Protein AF-A0A7K0YHI0-F1 (afdb_monomer_lite)

Foldseek 3Di:
DLPQAAEEEEEEDDDQLLLLVLLQVLLCVQVVDHEQEDPPQQADPVSVVVSCVVCVPDRHYRYYHYLVCCLVCCVVNVHQEYEYQYFDDADCPPQNASLSSLVVLLVRQQDANHAYEYALLHLSVLSSCVNHNHYAYEYEQHDDHLRPQAHSPPRHGWDCPPRGTDDPVCRPVDDHPHYDPDRAASLLSSLVSSVVVSVSVPGDQDPVNSVVSSVPRDAQWDWFQALNDTATEHEDQAQVSVQRLLVVDPWLAEEEEDEDDPSSHVDPCRLLSHDNVSNANGAYEAEYPCSVVNCVSCVVVVHDYHYDDAPNRSVNVDPDDDYYYYYHDVSVVVRVCVRVVNDPDCPDDD

pLDDT: mean 90.2, std 10.66, range [29.95, 98.69]

Structure (mmCIF, N/CA/C/O backbone):
data_AF-A0A7K0YHI0-F1
#
_entry.id   AF-A0A7K0YHI0-F1
#
loop_
_atom_site.group_PDB
_atom_site.id
_atom_site.type_symbol
_atom_site.label_atom_id
_atom_site.label_alt_id
_atom_site.label_comp_id
_atom_site.label_asym_id
_atom_site.label_entity_id
_atom_site.label_seq_id
_atom_site.pdbx_PDB_ins_code
_atom_site.Cartn_x
_atom_site.Cartn_y
_atom_site.Cartn_z
_atom_site.occupancy
_atom_site.B_iso_or_equiv
_atom_site.auth_seq_id
_atom_site.auth_comp_id
_atom_site.auth_asym_id
_atom_site.auth_atom_id
_atom_site.pdbx_PDB_model_num
ATOM 1 N N . MET A 1 1 ? 18.284 19.271 -12.541 1.00 61.22 1 MET A N 1
ATOM 2 C CA . MET A 1 1 ? 18.283 18.644 -11.197 1.00 61.22 1 MET A CA 1
ATOM 3 C C . MET A 1 1 ? 18.153 17.124 -11.263 1.00 61.22 1 MET A C 1
ATOM 5 O O . MET A 1 1 ? 18.643 16.477 -10.350 1.00 61.22 1 MET A O 1
ATOM 9 N N . SER A 1 2 ? 17.536 16.559 -12.312 1.00 70.75 2 SER A N 1
ATOM 10 C CA . SER A 1 2 ? 17.486 15.110 -12.586 1.00 70.75 2 SER A CA 1
ATOM 11 C C . SER A 1 2 ? 18.631 14.592 -13.469 1.00 70.75 2 SER A C 1
ATOM 13 O O . SER A 1 2 ? 19.065 13.463 -13.298 1.00 70.75 2 SER A O 1
ATOM 15 N N . SER A 1 3 ? 19.143 15.416 -14.391 1.00 76.31 3 SER A N 1
ATOM 16 C CA . SER A 1 3 ? 20.217 15.031 -15.322 1.00 76.31 3 SER A CA 1
ATOM 17 C C . SER A 1 3 ? 21.449 14.460 -14.610 1.00 76.31 3 SER A C 1
ATOM 19 O O . SER A 1 3 ? 21.984 15.101 -13.706 1.00 76.31 3 SER A O 1
ATOM 21 N N . GLY A 1 4 ? 21.920 13.296 -15.070 1.00 79.44 4 GLY A N 1
ATOM 22 C CA . GLY A 1 4 ? 23.104 12.608 -14.537 1.00 79.44 4 GLY A CA 1
ATOM 23 C C . GLY A 1 4 ? 22.874 11.861 -13.221 1.00 79.44 4 GLY A C 1
ATOM 24 O O . GLY A 1 4 ? 23.847 11.477 -12.577 1.00 79.44 4 GLY A O 1
ATOM 25 N N . ARG A 1 5 ? 21.613 11.685 -12.806 1.00 89.69 5 ARG A N 1
ATOM 26 C CA . ARG A 1 5 ? 21.240 10.984 -11.576 1.00 89.69 5 ARG A CA 1
ATOM 27 C C . ARG A 1 5 ? 20.518 9.682 -11.870 1.00 89.69 5 ARG A C 1
ATOM 29 O O . ARG A 1 5 ? 19.794 9.545 -12.852 1.00 89.69 5 ARG A O 1
ATOM 36 N N . ASP A 1 6 ? 20.660 8.777 -10.924 1.00 94.75 6 ASP A N 1
ATOM 37 C CA . ASP A 1 6 ? 20.094 7.445 -10.931 1.00 94.75 6 ASP A CA 1
ATOM 38 C C . ASP A 1 6 ? 18.787 7.480 -10.134 1.00 94.75 6 ASP A C 1
ATOM 40 O O . ASP A 1 6 ? 18.767 7.330 -8.910 1.00 94.75 6 ASP A O 1
ATOM 44 N N . ILE A 1 7 ? 17.696 7.793 -10.841 1.00 96.38 7 ILE A N 1
ATOM 45 C CA . ILE A 1 7 ? 16.383 8.055 -10.242 1.00 96.38 7 ILE A CA 1
ATOM 46 C C . ILE A 1 7 ? 15.508 6.802 -10.289 1.00 96.38 7 ILE A C 1
ATOM 48 O O . ILE A 1 7 ? 15.315 6.218 -11.358 1.00 96.38 7 ILE A O 1
ATOM 52 N N . VAL A 1 8 ? 14.920 6.461 -9.141 1.00 97.94 8 VAL A N 1
ATOM 53 C CA . VAL A 1 8 ? 13.840 5.479 -9.011 1.00 97.94 8 VAL A CA 1
ATOM 54 C C . VAL A 1 8 ? 12.558 6.180 -8.575 1.00 97.94 8 VAL A C 1
ATOM 56 O O . VAL A 1 8 ? 12.561 6.902 -7.574 1.00 97.94 8 VAL A O 1
ATOM 59 N N . LEU A 1 9 ? 11.459 5.960 -9.300 1.00 97.69 9 LEU A N 1
ATOM 60 C CA . LEU A 1 9 ? 10.124 6.384 -8.860 1.00 97.69 9 LEU A CA 1
ATOM 61 C C . LEU A 1 9 ? 9.391 5.212 -8.211 1.00 97.69 9 LEU A C 1
ATOM 63 O O . LEU A 1 9 ? 9.409 4.103 -8.736 1.00 97.69 9 LEU A O 1
ATOM 67 N N . VAL A 1 10 ? 8.709 5.467 -7.099 1.00 98.06 10 VAL A N 1
ATOM 68 C CA . VAL A 1 10 ? 7.874 4.480 -6.405 1.00 98.06 10 VAL A CA 1
ATOM 69 C C . VAL A 1 10 ? 6.441 4.996 -6.357 1.00 98.06 10 VAL A C 1
ATOM 71 O O . VAL A 1 10 ? 6.188 6.090 -5.841 1.00 98.06 10 VAL A O 1
ATOM 74 N N . SER A 1 11 ? 5.498 4.217 -6.882 1.00 96.88 11 SER A N 1
ATOM 75 C CA . SER A 1 11 ? 4.080 4.581 -6.918 1.00 96.88 11 SER A CA 1
ATOM 76 C C . SER A 1 11 ? 3.159 3.381 -6.691 1.00 96.88 11 SER A C 1
ATOM 78 O O . SER A 1 11 ? 3.585 2.229 -6.707 1.00 96.88 11 SER A O 1
ATOM 80 N N . GLY A 1 12 ? 1.883 3.659 -6.448 1.00 93.50 12 GLY A N 1
ATOM 81 C CA . GLY A 1 12 ? 0.859 2.673 -6.105 1.00 93.50 12 GLY A CA 1
ATOM 82 C C . GLY A 1 12 ? 0.027 3.119 -4.911 1.00 93.50 12 GLY A C 1
ATOM 83 O O . GLY A 1 12 ? 0.481 3.916 -4.093 1.00 93.50 12 GLY A O 1
ATOM 84 N N . THR A 1 13 ? -1.183 2.593 -4.777 1.00 89.25 13 THR A N 1
ATOM 85 C CA . THR A 1 13 ? -2.167 3.085 -3.804 1.00 89.25 13 THR A CA 1
ATOM 86 C C . THR A 1 13 ? -1.657 3.010 -2.366 1.00 89.25 13 THR A C 1
ATOM 88 O O . THR A 1 13 ? -1.714 3.987 -1.613 1.00 89.25 13 THR A O 1
ATOM 91 N N . ASN A 1 14 ? -1.074 1.873 -1.986 1.00 87.44 14 ASN A N 1
ATOM 92 C CA . ASN A 1 14 ? -0.582 1.611 -0.638 1.00 87.44 14 ASN A CA 1
ATOM 93 C C . ASN A 1 14 ? 0.914 1.277 -0.641 1.00 87.44 14 ASN A C 1
ATOM 95 O O . ASN A 1 14 ? 1.454 0.756 -1.610 1.00 87.44 14 ASN A O 1
ATOM 99 N N . GLY A 1 15 ? 1.586 1.552 0.479 1.00 89.12 15 GLY A N 1
ATOM 100 C CA . GLY A 1 15 ? 2.986 1.161 0.688 1.00 89.12 15 GLY A CA 1
ATOM 101 C C . GLY A 1 15 ? 4.048 2.147 0.196 1.00 89.12 15 GLY A C 1
ATOM 102 O O . GLY A 1 15 ? 5.185 2.019 0.621 1.00 89.12 15 GLY A O 1
ATOM 103 N N . LYS A 1 16 ? 3.700 3.184 -0.583 1.00 91.69 16 LYS A N 1
ATOM 104 C CA . LYS A 1 16 ? 4.675 4.126 -1.172 1.00 91.69 16 LYS A CA 1
ATOM 105 C C . LYS A 1 16 ? 5.753 4.619 -0.203 1.00 91.69 16 LYS A C 1
ATOM 107 O O . LYS A 1 16 ? 6.926 4.351 -0.413 1.00 91.69 16 LYS A O 1
ATOM 112 N N . THR A 1 17 ? 5.364 5.281 0.885 1.00 89.50 17 THR A N 1
ATOM 113 C CA . THR A 1 17 ? 6.321 5.886 1.826 1.00 89.50 17 THR A CA 1
ATOM 114 C C . THR A 1 17 ? 7.245 4.863 2.486 1.00 89.50 17 THR A C 1
ATOM 116 O O . THR A 1 17 ? 8.437 5.117 2.640 1.00 89.50 17 THR A O 1
ATOM 119 N N . THR A 1 18 ? 6.719 3.691 2.858 1.00 90.31 18 THR A N 1
ATOM 120 C CA . THR A 1 18 ? 7.514 2.619 3.473 1.00 90.31 18 THR A CA 1
ATOM 121 C C . THR A 1 18 ? 8.452 1.978 2.451 1.00 90.31 18 THR A C 1
ATOM 123 O O . THR A 1 18 ? 9.631 1.813 2.749 1.00 90.31 18 THR A O 1
ATOM 126 N N . SER A 1 19 ? 7.987 1.722 1.225 1.00 95.06 19 SER A N 1
ATOM 127 C CA . SER A 1 19 ? 8.804 1.200 0.120 1.00 95.06 19 SER A CA 1
ATOM 128 C C . SER A 1 19 ? 9.908 2.162 -0.316 1.00 95.06 19 SER A C 1
ATOM 130 O O . SER A 1 19 ? 11.052 1.748 -0.467 1.00 95.06 19 SER A O 1
ATOM 132 N N . THR A 1 20 ? 9.597 3.451 -0.465 1.00 95.94 20 THR A N 1
ATOM 133 C CA . THR A 1 20 ? 10.560 4.509 -0.810 1.00 95.94 20 THR A CA 1
ATOM 134 C C . THR A 1 20 ? 11.663 4.605 0.239 1.00 95.94 20 THR A C 1
ATOM 136 O O . THR A 1 20 ? 12.839 4.696 -0.111 1.00 95.94 20 THR A O 1
ATOM 139 N N . ARG A 1 21 ? 11.304 4.556 1.530 1.00 93.94 21 ARG A N 1
ATOM 140 C CA . ARG A 1 21 ? 12.284 4.563 2.623 1.00 93.94 21 ARG A CA 1
ATOM 141 C C . ARG A 1 21 ? 13.132 3.293 2.624 1.00 93.94 21 ARG A C 1
ATOM 143 O O . ARG A 1 21 ? 14.346 3.399 2.754 1.00 93.94 21 ARG A O 1
ATOM 150 N N . ASN A 1 22 ? 12.506 2.128 2.447 1.00 95.19 22 ASN A N 1
ATOM 151 C CA . ASN A 1 22 ? 13.208 0.846 2.405 1.00 95.19 22 ASN A CA 1
ATOM 152 C C . ASN A 1 22 ? 14.248 0.824 1.272 1.00 95.19 22 ASN A C 1
ATOM 154 O O . ASN A 1 22 ? 15.431 0.607 1.515 1.00 95.19 22 ASN A O 1
ATOM 158 N N . LEU A 1 23 ? 13.835 1.186 0.053 1.00 97.25 23 LEU A N 1
ATOM 159 C CA . LEU A 1 23 ? 14.729 1.258 -1.103 1.00 97.25 23 LEU A CA 1
ATOM 160 C C . LEU A 1 23 ? 15.866 2.265 -0.895 1.00 97.25 23 LEU A C 1
ATOM 162 O O . LEU A 1 23 ? 17.014 1.983 -1.226 1.00 97.25 23 LEU A O 1
ATOM 166 N N . ALA A 1 24 ? 15.571 3.437 -0.327 1.00 95.88 24 ALA A N 1
ATOM 167 C CA . ALA A 1 24 ? 16.600 4.432 -0.047 1.00 95.88 24 ALA A CA 1
ATOM 168 C C . ALA A 1 24 ? 17.631 3.946 0.984 1.00 95.88 24 ALA A C 1
ATOM 170 O O . ALA A 1 24 ? 18.798 4.309 0.866 1.00 95.88 24 ALA A O 1
ATOM 171 N N . ASN A 1 25 ? 17.220 3.148 1.973 1.00 95.44 25 ASN A N 1
ATOM 172 C CA . ASN A 1 25 ? 18.134 2.554 2.948 1.0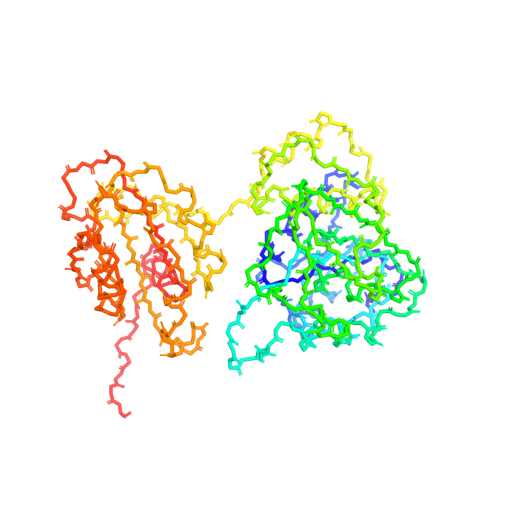0 95.44 25 ASN A CA 1
ATOM 173 C C . ASN A 1 25 ? 19.023 1.494 2.295 1.00 95.44 25 ASN A C 1
ATOM 175 O O . ASN A 1 25 ? 20.238 1.626 2.371 1.00 95.44 25 ASN A O 1
ATOM 179 N N . ILE A 1 26 ? 18.434 0.555 1.548 1.00 96.31 26 ILE A N 1
ATOM 180 C CA . ILE A 1 26 ? 19.180 -0.472 0.804 1.00 96.31 26 ILE A CA 1
ATOM 181 C C . ILE A 1 26 ? 20.238 0.170 -0.107 1.00 96.31 26 ILE A C 1
ATOM 183 O O . ILE A 1 26 ? 21.398 -0.229 -0.094 1.00 96.31 26 ILE A O 1
ATOM 187 N N . LEU A 1 27 ? 19.870 1.207 -0.870 1.00 96.81 27 LEU A N 1
ATOM 188 C CA . LEU A 1 27 ? 20.817 1.893 -1.756 1.00 96.81 27 LEU A CA 1
ATOM 189 C C . LEU A 1 27 ? 21.881 2.696 -1.000 1.00 96.81 27 LEU A C 1
ATOM 191 O O . LEU A 1 27 ? 23.003 2.808 -1.488 1.00 96.81 27 LEU A O 1
ATOM 195 N N . ARG A 1 28 ? 21.550 3.261 0.167 1.00 95.62 28 ARG A N 1
ATOM 196 C CA . ARG A 1 28 ? 22.515 3.976 1.015 1.00 95.62 28 ARG A CA 1
ATOM 197 C C . ARG A 1 28 ? 23.569 3.014 1.557 1.00 95.62 28 ARG A C 1
ATOM 199 O O . ARG A 1 28 ? 24.754 3.332 1.485 1.00 95.62 28 ARG A O 1
ATOM 206 N N . ASP A 1 29 ? 23.136 1.852 2.036 1.00 94.31 29 ASP A N 1
ATOM 207 C CA . ASP A 1 29 ? 24.016 0.820 2.585 1.00 94.31 29 ASP A CA 1
ATOM 208 C C . ASP A 1 29 ? 24.894 0.211 1.486 1.00 94.31 29 ASP A C 1
ATOM 210 O O . ASP A 1 29 ? 26.110 0.126 1.644 1.00 94.31 29 ASP A O 1
ATOM 214 N N . PHE A 1 30 ? 24.303 -0.102 0.328 1.00 93.94 30 PHE A N 1
ATOM 215 C CA . PHE A 1 30 ? 25.028 -0.608 -0.839 1.00 93.94 30 PHE A CA 1
ATOM 216 C C . PHE A 1 30 ? 26.092 0.373 -1.350 1.00 93.94 30 PHE A C 1
ATOM 218 O O . PHE A 1 30 ? 27.231 -0.007 -1.615 1.00 93.94 30 PHE A O 1
ATOM 225 N N . ALA A 1 31 ? 25.722 1.640 -1.531 1.00 91.69 31 ALA A N 1
ATOM 226 C CA . ALA A 1 31 ? 26.584 2.605 -2.200 1.00 91.69 31 ALA A CA 1
ATOM 227 C C . ALA A 1 31 ? 27.583 3.294 -1.260 1.00 91.69 31 ALA A C 1
ATOM 229 O O . ALA A 1 31 ? 28.519 3.936 -1.739 1.00 91.69 31 ALA A O 1
ATOM 230 N N . GLY A 1 32 ? 27.367 3.214 0.058 1.00 90.44 32 GLY A N 1
ATOM 231 C CA . GLY A 1 32 ? 28.156 3.939 1.056 1.00 90.44 32 GLY A CA 1
ATOM 232 C C . GLY A 1 32 ? 28.060 5.466 0.925 1.00 90.44 32 GLY A C 1
ATOM 233 O O . GLY A 1 32 ? 28.941 6.184 1.396 1.00 90.44 32 GLY A O 1
ATOM 234 N N . GLU A 1 33 ? 27.017 5.979 0.264 1.00 90.94 33 GLU A N 1
ATOM 235 C CA . GLU A 1 33 ? 26.830 7.402 -0.035 1.00 90.94 33 GLU A CA 1
ATOM 236 C C . GLU A 1 33 ? 25.392 7.870 0.233 1.00 90.94 33 GLU A C 1
ATOM 238 O O . GLU A 1 33 ? 24.476 7.084 0.468 1.00 90.94 33 GLU A O 1
ATOM 243 N N . GLY A 1 34 ? 25.172 9.185 0.190 1.00 91.38 34 GLY A N 1
ATOM 244 C CA . GLY A 1 34 ? 23.845 9.762 0.384 1.00 91.38 34 GLY A CA 1
ATOM 245 C C . GLY A 1 34 ? 22.868 9.427 -0.751 1.00 91.38 34 GLY A C 1
ATOM 246 O O . GLY A 1 34 ? 23.200 9.529 -1.929 1.00 91.38 34 GLY A O 1
ATOM 247 N N . VAL A 1 35 ? 21.614 9.143 -0.391 1.00 94.44 35 VAL A N 1
ATOM 248 C CA . VAL A 1 35 ? 20.481 8.992 -1.321 1.00 94.44 35 VAL A CA 1
ATOM 249 C C . VAL A 1 35 ? 19.513 10.153 -1.124 1.00 94.44 35 VAL A C 1
ATOM 251 O O . VAL A 1 35 ? 19.152 10.475 0.010 1.00 94.44 35 VAL A O 1
ATOM 254 N N . SER A 1 36 ? 19.083 10.808 -2.206 1.00 94.12 36 SER A N 1
ATOM 255 C CA . SER A 1 36 ? 18.001 11.798 -2.110 1.00 94.12 36 SER A CA 1
ATOM 256 C C . SER A 1 36 ? 16.653 11.105 -1.984 1.00 94.12 36 SER A C 1
ATOM 258 O O . SER A 1 36 ? 16.207 10.453 -2.920 1.00 94.12 36 SER A O 1
ATOM 260 N N . THR A 1 37 ? 15.994 11.279 -0.844 1.00 92.94 37 THR A N 1
ATOM 261 C CA . THR A 1 37 ? 14.635 10.791 -0.595 1.00 92.94 37 THR A CA 1
ATOM 262 C C . THR A 1 37 ? 13.886 11.748 0.336 1.00 92.94 37 THR A C 1
ATOM 264 O O . THR A 1 37 ? 14.515 12.493 1.089 1.00 92.94 37 THR A O 1
ATOM 267 N N . SER A 1 38 ? 12.554 11.784 0.261 1.00 83.38 38 SER A N 1
ATOM 268 C CA . SER A 1 38 ? 11.738 12.633 1.138 1.00 83.38 38 SER A CA 1
ATOM 269 C C . SER A 1 38 ? 11.446 11.913 2.452 1.00 83.38 38 SER A C 1
ATOM 271 O O . SER A 1 38 ? 10.828 10.851 2.457 1.00 83.38 38 SER A O 1
ATOM 273 N N . GLU A 1 39 ? 11.818 12.522 3.577 1.00 70.50 39 GLU A N 1
ATOM 274 C CA . GLU A 1 39 ? 11.478 11.999 4.908 1.00 70.50 39 GLU A CA 1
ATOM 275 C C . GLU A 1 39 ? 10.004 12.239 5.284 1.00 70.50 39 GLU A C 1
ATOM 277 O O . GLU A 1 39 ? 9.444 11.501 6.095 1.00 70.50 39 GLU A O 1
ATOM 282 N N . SER A 1 40 ? 9.360 13.232 4.657 1.00 65.00 40 SER A N 1
ATOM 283 C CA . SER A 1 40 ? 8.001 13.702 4.958 1.00 65.00 40 SER A CA 1
ATOM 284 C C . SER A 1 40 ? 6.912 13.209 3.991 1.00 65.00 40 SER A C 1
ATOM 286 O O . SER A 1 40 ? 5.757 13.610 4.131 1.00 65.00 40 SER A O 1
ATOM 288 N N . GLY A 1 41 ? 7.242 12.342 3.023 1.00 66.25 41 GLY A N 1
ATOM 289 C CA . GLY A 1 41 ? 6.267 11.781 2.072 1.00 66.25 41 GLY A CA 1
ATOM 290 C C . GLY A 1 41 ? 5.823 12.762 0.980 1.00 66.25 41 GLY A C 1
ATOM 291 O O . GLY A 1 41 ? 4.662 12.772 0.572 1.00 66.25 41 GLY A O 1
ATOM 292 N N . ALA A 1 42 ? 6.729 13.626 0.519 1.00 78.31 42 ALA A N 1
ATOM 293 C CA . ALA A 1 42 ? 6.443 14.645 -0.486 1.00 78.31 42 ALA A CA 1
ATOM 294 C C . ALA A 1 42 ? 6.235 14.027 -1.887 1.00 78.31 42 ALA A C 1
ATOM 296 O O . ALA A 1 42 ? 7.169 13.922 -2.676 1.00 78.31 42 ALA A O 1
ATOM 297 N N . ASN A 1 43 ? 4.995 13.635 -2.189 1.00 84.00 43 ASN A N 1
ATOM 298 C CA . ASN A 1 43 ? 4.636 12.825 -3.361 1.00 84.00 43 ASN A CA 1
ATOM 299 C C . ASN A 1 43 ? 4.037 13.606 -4.550 1.00 84.00 43 ASN A C 1
ATOM 301 O O . ASN A 1 43 ? 3.706 13.019 -5.581 1.00 84.00 43 ASN A O 1
ATOM 305 N N . MET A 1 44 ? 3.913 14.930 -4.419 1.00 88.88 44 MET A N 1
ATOM 306 C CA . MET A 1 44 ? 3.436 15.846 -5.463 1.00 88.88 44 MET A CA 1
ATOM 307 C C . MET A 1 44 ? 4.605 16.563 -6.167 1.00 88.88 44 MET A C 1
ATOM 309 O O . MET A 1 44 ? 5.659 16.740 -5.550 1.00 88.88 44 MET A O 1
ATOM 313 N N . PRO A 1 45 ? 4.425 17.084 -7.401 1.00 91.06 45 PRO A N 1
ATOM 314 C CA . PRO A 1 45 ? 5.514 17.658 -8.204 1.00 91.06 45 PRO A CA 1
ATOM 315 C C . PRO A 1 45 ? 6.371 18.719 -7.496 1.00 91.06 45 PRO A C 1
ATOM 317 O O . PRO A 1 45 ? 7.594 18.694 -7.601 1.00 91.06 45 PRO A O 1
ATOM 320 N N . ALA A 1 46 ? 5.755 19.626 -6.730 1.00 89.50 46 ALA A N 1
ATOM 321 C CA . ALA A 1 46 ? 6.488 20.650 -5.978 1.00 89.50 46 ALA A CA 1
ATOM 322 C C . ALA A 1 46 ? 7.387 20.046 -4.882 1.00 89.50 46 ALA A C 1
ATOM 324 O O . ALA A 1 46 ? 8.517 20.491 -4.683 1.00 89.50 46 ALA A O 1
ATOM 325 N N . GLY A 1 47 ? 6.901 19.004 -4.205 1.00 89.12 47 GLY A N 1
ATOM 326 C CA . GLY A 1 47 ? 7.653 18.265 -3.195 1.00 89.12 47 GLY A CA 1
ATOM 327 C C . GLY A 1 47 ? 8.836 17.506 -3.790 1.00 89.12 47 GLY A C 1
ATOM 328 O O . GLY A 1 47 ? 9.945 17.573 -3.263 1.00 89.12 47 GLY A O 1
ATOM 329 N N . ILE A 1 48 ? 8.619 16.870 -4.942 1.00 91.44 48 ILE A N 1
ATOM 330 C CA . ILE A 1 48 ? 9.663 16.179 -5.706 1.00 91.44 48 ILE A CA 1
ATOM 331 C C . ILE A 1 48 ? 10.738 17.170 -6.173 1.00 91.44 48 ILE A C 1
ATOM 333 O O . ILE A 1 48 ? 11.934 16.913 -6.025 1.00 91.44 48 ILE A O 1
ATOM 337 N N . ALA A 1 49 ? 10.336 18.335 -6.686 1.00 90.25 49 ALA A N 1
ATOM 338 C CA . ALA A 1 49 ? 11.272 19.378 -7.092 1.00 90.25 49 ALA A CA 1
ATOM 339 C C . ALA A 1 49 ? 12.117 19.882 -5.909 1.00 90.25 49 ALA A C 1
ATOM 341 O O . ALA A 1 49 ? 13.338 19.994 -6.037 1.00 90.25 49 ALA A O 1
ATOM 342 N N . ALA A 1 50 ? 11.491 20.131 -4.753 1.00 89.50 50 ALA A N 1
ATOM 343 C CA . ALA A 1 50 ? 12.187 20.547 -3.536 1.00 89.50 50 ALA A CA 1
ATOM 344 C C . ALA A 1 50 ? 13.184 19.482 -3.052 1.00 89.50 50 ALA A C 1
ATOM 346 O O . ALA A 1 50 ? 14.329 19.810 -2.742 1.00 89.50 50 ALA A O 1
ATOM 347 N N . LEU A 1 51 ? 12.785 18.207 -3.060 1.00 89.75 51 LEU A N 1
ATOM 348 C CA . LEU A 1 51 ? 13.652 17.080 -2.717 1.00 89.75 51 LEU A CA 1
ATOM 349 C C . LEU A 1 51 ? 14.914 17.042 -3.592 1.00 89.75 51 LEU A C 1
ATOM 351 O O . LEU A 1 51 ? 16.036 16.964 -3.086 1.00 89.75 51 LEU A O 1
ATOM 355 N N . LEU A 1 52 ? 14.740 17.110 -4.913 1.00 88.56 52 LEU A N 1
ATOM 356 C CA . LEU A 1 52 ? 15.862 17.039 -5.851 1.00 88.56 52 LEU A CA 1
ATOM 357 C C . LEU A 1 52 ? 16.790 18.257 -5.745 1.00 88.56 52 LEU A C 1
ATOM 359 O O . LEU A 1 52 ? 17.977 18.137 -6.057 1.00 88.56 52 LEU A O 1
ATOM 363 N N . ALA A 1 53 ? 16.270 19.401 -5.292 1.00 88.44 53 ALA A N 1
ATOM 364 C CA . ALA A 1 53 ? 17.039 20.620 -5.067 1.00 88.44 53 ALA A CA 1
ATOM 365 C C . ALA A 1 53 ? 17.866 20.591 -3.770 1.00 88.44 53 ALA A C 1
ATOM 367 O O . ALA A 1 53 ? 18.953 21.164 -3.746 1.00 88.44 53 ALA A O 1
ATOM 368 N N . GLN A 1 54 ? 17.382 19.938 -2.705 1.00 85.44 54 GLN A N 1
ATOM 369 C CA . GLN A 1 54 ? 18.056 19.915 -1.396 1.00 85.44 54 GLN A CA 1
ATOM 370 C C . GLN A 1 54 ? 19.378 19.143 -1.413 1.00 85.44 54 GLN A C 1
ATOM 372 O O . GLN A 1 54 ? 20.348 19.554 -0.782 1.00 85.44 54 GLN A O 1
ATOM 377 N N . LEU A 1 55 ? 19.424 18.029 -2.143 1.00 82.19 55 LEU A N 1
ATOM 378 C CA . LEU A 1 55 ? 20.580 17.132 -2.190 1.00 82.19 55 LEU A CA 1
ATOM 379 C C . LEU A 1 55 ? 21.006 16.889 -3.650 1.00 82.19 55 LEU A C 1
ATOM 381 O O . LEU A 1 55 ? 20.874 15.778 -4.166 1.00 82.19 55 LEU A O 1
ATOM 385 N N . PRO A 1 56 ? 21.504 17.924 -4.354 1.00 83.06 56 PRO A N 1
ATOM 386 C CA . PRO A 1 56 ? 21.703 17.876 -5.803 1.00 83.06 56 PRO A CA 1
ATOM 387 C C . PRO A 1 56 ? 22.915 17.037 -6.229 1.00 83.06 56 PRO A C 1
ATOM 389 O O . PRO A 1 56 ? 23.056 16.745 -7.412 1.00 83.06 56 PRO A O 1
ATOM 392 N N . ARG A 1 57 ? 23.799 16.675 -5.287 1.00 86.38 57 ARG A N 1
ATOM 393 C CA . ARG A 1 57 ? 25.038 15.922 -5.550 1.00 86.38 57 ARG A CA 1
ATOM 394 C C . ARG A 1 57 ? 24.906 14.410 -5.373 1.00 86.38 57 ARG A C 1
ATOM 396 O O . ARG A 1 57 ? 25.811 13.694 -5.779 1.00 86.38 57 ARG A O 1
ATOM 403 N N . ASN A 1 58 ? 23.819 13.927 -4.773 1.00 92.19 58 ASN A N 1
ATOM 404 C CA . ASN A 1 58 ? 23.634 12.493 -4.571 1.00 92.19 58 ASN A CA 1
ATOM 405 C C . ASN A 1 58 ? 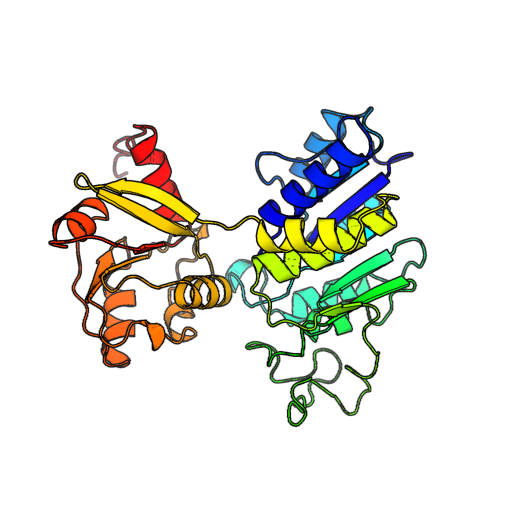23.382 11.818 -5.922 1.00 92.19 58 ASN A C 1
ATOM 407 O O . ASN A 1 58 ? 22.449 12.207 -6.633 1.00 92.19 58 ASN A O 1
ATOM 411 N N . ARG A 1 59 ? 24.167 10.790 -6.259 1.00 93.25 59 ARG A N 1
ATOM 412 C CA . ARG A 1 59 ? 23.963 10.004 -7.484 1.00 93.25 59 ARG A CA 1
ATOM 413 C C . ARG A 1 59 ? 22.556 9.419 -7.519 1.00 93.25 59 ARG A C 1
ATOM 415 O O . ARG A 1 59 ? 21.837 9.636 -8.490 1.00 93.25 59 ARG A O 1
ATOM 422 N N . PHE A 1 60 ? 22.144 8.755 -6.441 1.00 96.00 60 PHE A N 1
ATOM 423 C CA . PHE A 1 60 ? 20.823 8.146 -6.340 1.00 96.00 60 PHE A CA 1
ATOM 424 C C . PHE A 1 60 ? 19.752 9.124 -5.855 1.00 96.00 60 PHE A C 1
ATOM 426 O O . PHE A 1 60 ? 19.975 9.947 -4.955 1.00 96.00 60 PHE A O 1
ATOM 433 N N . ALA A 1 61 ? 18.554 8.981 -6.417 1.00 95.88 61 ALA A N 1
ATOM 434 C CA . ALA A 1 61 ? 17.336 9.569 -5.882 1.00 95.88 61 ALA A CA 1
ATOM 435 C C . ALA A 1 61 ? 16.207 8.536 -5.885 1.00 95.88 61 ALA A C 1
ATOM 437 O O . ALA A 1 61 ? 15.906 7.946 -6.918 1.00 95.88 61 ALA A O 1
ATOM 438 N N . VAL A 1 62 ? 15.560 8.350 -4.739 1.00 96.88 62 VAL A N 1
ATOM 439 C CA . VAL A 1 62 ? 14.386 7.487 -4.598 1.00 96.88 62 VAL A CA 1
ATOM 440 C C . VAL A 1 62 ? 13.206 8.375 -4.255 1.00 96.88 62 VAL A C 1
ATOM 442 O O . VAL A 1 62 ? 13.195 9.045 -3.221 1.00 96.88 62 VAL A O 1
ATOM 445 N N . VAL A 1 63 ? 12.232 8.421 -5.154 1.00 95.69 63 VAL A N 1
ATOM 446 C CA . VAL A 1 63 ? 11.170 9.422 -5.129 1.00 95.69 63 VAL A CA 1
ATOM 447 C C . VAL A 1 63 ? 9.819 8.727 -5.053 1.00 95.69 63 VAL A C 1
ATOM 449 O O . VAL A 1 63 ? 9.406 8.028 -5.975 1.00 95.69 63 VAL A O 1
ATOM 452 N N . GLU A 1 64 ? 9.102 8.963 -3.956 1.00 95.50 64 GLU A N 1
ATOM 453 C CA . GLU A 1 64 ? 7.679 8.645 -3.887 1.00 95.50 64 GLU A CA 1
ATOM 454 C C . GLU A 1 64 ? 6.900 9.561 -4.842 1.00 95.50 64 GLU A C 1
ATOM 456 O O . GLU A 1 64 ? 7.071 10.781 -4.807 1.00 95.50 64 GLU A O 1
ATOM 461 N N . CYS A 1 65 ? 6.010 8.991 -5.653 1.00 95.00 65 CYS A N 1
ATOM 462 C CA . CYS A 1 65 ? 5.165 9.750 -6.568 1.00 95.00 65 CYS A CA 1
ATOM 463 C C . CYS A 1 65 ? 3.698 9.314 -6.475 1.00 95.00 65 CYS A C 1
ATOM 465 O O . CYS A 1 65 ? 3.379 8.123 -6.546 1.00 95.00 65 CYS A O 1
ATOM 467 N N . ASP A 1 66 ? 2.803 10.289 -6.317 1.00 92.62 66 ASP A N 1
ATOM 468 C CA . ASP A 1 66 ? 1.355 10.090 -6.391 1.00 92.62 66 ASP A CA 1
ATOM 469 C C . ASP A 1 66 ? 0.945 9.643 -7.803 1.00 92.62 66 ASP A C 1
ATOM 471 O O . ASP A 1 66 ? 1.509 10.050 -8.823 1.00 92.62 66 ASP A O 1
ATOM 475 N N . GLU A 1 67 ? -0.042 8.762 -7.842 1.00 92.75 67 GLU A N 1
ATOM 476 C CA . GLU A 1 67 ? -0.439 7.980 -9.001 1.00 92.75 67 GLU A CA 1
ATOM 477 C C . GLU A 1 67 ? -0.886 8.858 -10.168 1.00 92.75 67 GLU A C 1
ATOM 479 O O . GLU A 1 67 ? -0.625 8.537 -11.330 1.00 92.75 67 GLU A O 1
ATOM 484 N N . MET A 1 68 ? -1.528 9.989 -9.864 1.00 91.31 68 MET A N 1
ATOM 485 C CA . MET A 1 68 ? -2.038 10.915 -10.874 1.00 91.31 68 MET A CA 1
ATOM 486 C C . MET A 1 68 ? -0.935 11.775 -11.494 1.00 91.31 68 MET A C 1
ATOM 488 O O . MET A 1 68 ? -1.106 12.277 -12.604 1.00 91.31 68 MET A O 1
ATOM 492 N N . TYR A 1 69 ? 0.190 11.944 -10.797 1.00 93.50 69 TYR A N 1
ATOM 493 C CA . TYR A 1 69 ? 1.322 12.751 -11.256 1.00 93.50 69 TYR A CA 1
ATOM 494 C C . TYR A 1 69 ? 2.459 11.912 -11.843 1.00 93.50 69 TYR A C 1
ATOM 496 O O . TYR A 1 69 ? 3.339 12.466 -12.504 1.00 93.50 69 TYR A O 1
ATOM 504 N N . LEU A 1 70 ? 2.431 10.589 -11.657 1.00 95.81 70 LEU A N 1
ATOM 505 C CA . LEU A 1 70 ? 3.449 9.682 -12.176 1.00 95.81 70 LEU A CA 1
ATOM 506 C C . LEU A 1 70 ? 3.700 9.824 -13.690 1.00 95.81 70 LEU A C 1
ATOM 508 O O . LEU A 1 70 ? 4.873 9.874 -14.047 1.00 95.81 70 LEU A O 1
ATOM 512 N N . PRO A 1 71 ? 2.694 9.961 -14.583 1.00 94.62 71 PRO A N 1
ATOM 513 C CA . PRO A 1 71 ? 2.947 10.167 -16.016 1.00 94.62 71 PRO A CA 1
ATOM 514 C C . PRO A 1 71 ? 3.788 11.411 -16.324 1.00 94.62 71 PRO A C 1
ATOM 516 O O . PRO A 1 71 ? 4.713 11.364 -17.131 1.00 94.62 71 PRO A O 1
ATOM 519 N N . ASP A 1 72 ? 3.484 12.523 -15.652 1.00 94.12 72 ASP A N 1
ATOM 520 C CA . ASP A 1 72 ? 4.199 13.788 -15.825 1.00 94.12 72 ASP A CA 1
ATOM 521 C C . ASP A 1 72 ? 5.630 13.689 -15.270 1.00 94.12 72 ASP A C 1
ATOM 523 O O . ASP A 1 72 ? 6.588 14.152 -15.892 1.00 94.12 72 ASP A O 1
ATOM 527 N N . MET A 1 73 ? 5.801 13.030 -14.119 1.00 94.00 73 MET A N 1
ATOM 528 C CA . MET A 1 73 ? 7.119 12.812 -13.511 1.00 94.00 73 MET A CA 1
ATOM 529 C C . MET A 1 73 ? 7.975 11.822 -14.300 1.00 94.00 73 MET A C 1
ATOM 531 O O . MET A 1 73 ? 9.172 12.050 -14.450 1.00 94.00 73 MET A O 1
ATOM 535 N N . TYR A 1 74 ? 7.373 10.771 -14.850 1.00 92.56 74 TYR A N 1
ATOM 536 C CA . TYR A 1 74 ? 8.020 9.816 -15.744 1.00 92.56 74 TYR A CA 1
ATOM 537 C C . TYR A 1 74 ? 8.680 10.523 -16.936 1.00 92.56 74 TYR A C 1
ATOM 539 O O . TYR A 1 74 ? 9.866 10.315 -17.190 1.00 92.56 74 TYR A O 1
ATOM 547 N N . GLN A 1 75 ? 7.957 11.432 -17.597 1.00 90.44 75 GLN A N 1
ATOM 548 C CA . GLN A 1 75 ? 8.488 12.196 -18.731 1.00 90.44 75 GLN A CA 1
ATOM 549 C C . GLN A 1 75 ? 9.565 13.207 -18.314 1.00 90.44 75 GLN A C 1
ATOM 551 O O . GLN A 1 75 ? 10.566 13.368 -19.008 1.00 90.44 75 GLN A O 1
ATOM 556 N N . LYS A 1 76 ? 9.377 13.901 -17.184 1.00 92.31 76 LYS A N 1
ATOM 557 C CA . LYS A 1 76 ? 10.275 14.987 -16.744 1.00 92.31 76 LYS A CA 1
ATOM 558 C C . LYS A 1 76 ? 11.567 14.508 -16.090 1.00 92.31 76 LYS A C 1
ATOM 560 O O . LYS A 1 76 ? 12.568 15.228 -16.120 1.00 92.31 76 LYS A O 1
ATOM 565 N N . LEU A 1 77 ? 11.532 13.360 -15.418 1.00 92.31 77 LEU A N 1
ATOM 566 C CA . LEU A 1 77 ? 12.651 12.878 -14.609 1.00 92.31 77 LEU A CA 1
ATOM 567 C C . LEU A 1 77 ? 13.492 11.820 -15.314 1.00 92.31 77 LEU A C 1
ATOM 569 O O . LEU A 1 77 ? 14.621 11.625 -14.877 1.00 92.31 77 LEU A O 1
ATOM 573 N N . SER A 1 78 ? 12.974 11.183 -16.373 1.00 91.00 78 SER A N 1
ATOM 574 C CA . SER A 1 78 ? 13.648 10.092 -17.094 1.00 91.00 78 SER A CA 1
ATOM 575 C C . SER A 1 78 ? 14.245 9.053 -16.130 1.00 91.00 78 SER A C 1
ATOM 577 O O . SER A 1 78 ? 15.463 8.870 -16.097 1.00 91.00 78 SER A O 1
ATOM 579 N N . PRO A 1 79 ? 13.416 8.436 -15.263 1.00 95.56 79 PRO A N 1
ATOM 580 C CA . PRO A 1 79 ? 13.906 7.506 -14.254 1.00 95.56 79 PRO A CA 1
ATOM 581 C C . PRO A 1 79 ? 14.488 6.246 -14.896 1.00 95.56 79 PRO A C 1
ATOM 583 O O . PRO A 1 79 ? 14.009 5.800 -15.936 1.00 95.56 79 PRO A O 1
ATOM 586 N N . LYS A 1 80 ? 15.472 5.633 -14.231 1.00 96.38 80 LYS A N 1
ATOM 587 C CA . LYS A 1 80 ? 16.016 4.328 -14.639 1.00 96.38 80 LYS A CA 1
ATOM 588 C C . LYS A 1 80 ? 15.046 3.195 -14.313 1.00 96.38 80 LYS A C 1
ATOM 590 O O . LYS A 1 80 ? 14.897 2.254 -15.088 1.00 96.38 80 LYS A O 1
ATOM 595 N N . VAL A 1 81 ? 14.385 3.301 -13.159 1.00 98.19 81 VAL A N 1
ATOM 596 C CA . VAL A 1 81 ? 13.461 2.283 -12.651 1.00 98.19 81 VAL A CA 1
ATOM 597 C C . VAL A 1 81 ? 12.178 2.933 -12.140 1.00 98.19 81 VAL A C 1
ATOM 599 O O . VAL A 1 81 ? 12.212 3.983 -11.491 1.00 98.19 81 VAL A O 1
ATOM 602 N N . ILE A 1 82 ? 11.039 2.295 -12.399 1.00 98.44 82 ILE A N 1
ATOM 603 C CA . ILE A 1 82 ? 9.753 2.631 -11.778 1.00 98.44 82 ILE A CA 1
ATOM 604 C C . ILE A 1 82 ? 9.209 1.396 -11.068 1.00 98.44 82 ILE A C 1
ATOM 606 O O . ILE A 1 82 ? 8.992 0.359 -11.688 1.00 98.44 82 ILE A O 1
ATOM 610 N N . VAL A 1 83 ? 8.946 1.521 -9.771 1.00 98.69 83 VAL A N 1
ATOM 611 C CA . VAL A 1 83 ? 8.334 0.472 -8.952 1.00 98.69 83 VAL A CA 1
ATOM 612 C C . VAL A 1 83 ? 6.848 0.768 -8.795 1.00 98.69 83 VAL A C 1
ATOM 614 O O . VAL A 1 83 ? 6.478 1.795 -8.215 1.00 98.69 83 VAL A O 1
ATOM 617 N N . LEU A 1 84 ? 5.997 -0.127 -9.297 1.00 98.38 84 LEU A N 1
ATOM 618 C CA . LEU A 1 84 ? 4.545 -0.052 -9.138 1.00 98.38 84 LEU A CA 1
ATOM 619 C C . LEU A 1 84 ? 4.098 -1.100 -8.118 1.00 98.38 84 LEU A C 1
ATOM 621 O O . LEU A 1 84 ? 4.198 -2.300 -8.362 1.00 98.38 84 LEU A O 1
ATOM 625 N N . LEU A 1 85 ? 3.626 -0.634 -6.962 1.00 95.88 85 LEU A N 1
ATOM 626 C CA . LEU A 1 85 ? 3.367 -1.487 -5.803 1.00 95.88 85 LEU A CA 1
ATOM 627 C C . LEU A 1 85 ? 2.039 -2.248 -5.903 1.00 95.88 85 LEU A C 1
ATOM 629 O O . LEU A 1 85 ? 2.003 -3.461 -5.752 1.00 95.88 85 LEU A O 1
ATOM 633 N N . ASN A 1 86 ? 0.936 -1.519 -6.068 1.00 93.31 86 ASN A N 1
ATOM 634 C CA . ASN A 1 86 ? -0.435 -2.039 -6.113 1.00 93.31 86 ASN A CA 1
ATOM 635 C C . ASN A 1 86 ? -1.393 -0.933 -6.573 1.00 93.31 86 ASN A C 1
ATOM 637 O O . ASN A 1 86 ? -1.101 0.255 -6.389 1.00 93.31 86 ASN A O 1
ATOM 641 N N . LEU A 1 87 ? -2.548 -1.318 -7.110 1.00 92.75 87 LEU A N 1
ATOM 642 C CA . LEU A 1 87 ? -3.650 -0.422 -7.437 1.00 92.75 87 LEU A CA 1
ATOM 643 C C . LEU A 1 87 ? -4.962 -0.931 -6.836 1.00 92.75 87 LEU A C 1
ATOM 645 O O . LEU A 1 87 ? -5.621 -1.815 -7.368 1.00 92.75 87 LEU A O 1
ATOM 649 N N . SER A 1 88 ? -5.397 -0.301 -5.749 1.00 88.75 88 SER A N 1
ATOM 650 C CA . SER A 1 88 ? -6.682 -0.593 -5.104 1.00 88.75 88 SER A CA 1
ATOM 651 C C . SER A 1 88 ? -7.579 0.638 -5.094 1.00 88.75 88 SER A C 1
ATOM 653 O O . SER A 1 88 ? -7.097 1.767 -5.203 1.00 88.75 88 SER A O 1
ATOM 655 N N . ARG A 1 89 ? -8.886 0.454 -4.889 1.00 82.25 89 ARG A N 1
ATOM 656 C CA . ARG A 1 89 ? -9.788 1.587 -4.648 1.00 82.25 89 ARG A CA 1
ATOM 657 C C . ARG A 1 89 ? -9.317 2.398 -3.439 1.00 82.25 89 ARG A C 1
ATOM 659 O O . ARG A 1 89 ? -9.215 1.886 -2.325 1.00 82.25 89 ARG A O 1
ATOM 666 N N . ASP A 1 90 ? -9.082 3.682 -3.673 1.00 73.25 90 ASP A N 1
ATOM 667 C CA . ASP A 1 90 ? -8.759 4.677 -2.658 1.00 73.25 90 ASP A CA 1
ATOM 668 C C . ASP A 1 90 ? -9.484 5.973 -2.991 1.00 73.25 90 ASP A C 1
ATOM 670 O O . ASP A 1 90 ? -9.610 6.314 -4.163 1.00 73.25 90 ASP A O 1
ATOM 674 N N . GLN A 1 91 ? -10.005 6.638 -1.961 1.00 60.56 91 GLN A N 1
ATOM 675 C CA . GLN A 1 91 ? -10.732 7.911 -2.011 1.00 60.56 91 GLN A CA 1
ATOM 676 C C . GLN A 1 91 ? -11.377 8.241 -3.368 1.00 60.56 91 GLN A C 1
ATOM 678 O O . GLN A 1 91 ? -10.858 9.048 -4.140 1.00 60.56 91 GLN A O 1
ATOM 683 N N . LEU A 1 92 ? -12.564 7.670 -3.617 1.00 57.03 92 LEU A N 1
ATOM 684 C CA . LEU A 1 92 ? -13.324 7.799 -4.874 1.00 57.03 92 LEU A CA 1
ATOM 685 C C . LEU A 1 92 ? -13.475 9.247 -5.375 1.00 57.03 92 LEU A C 1
ATOM 687 O O . LEU A 1 92 ? -13.578 9.485 -6.574 1.00 57.03 92 LEU A O 1
ATOM 691 N N . HIS A 1 93 ? -13.473 10.222 -4.465 1.00 52.56 93 HIS A N 1
ATOM 692 C CA . HIS A 1 93 ? -13.599 11.640 -4.792 1.00 52.56 93 HIS A CA 1
ATOM 693 C C . HIS A 1 93 ? -12.326 12.269 -5.399 1.00 52.56 93 HIS A C 1
ATOM 695 O O . HIS A 1 93 ? -12.430 13.324 -6.022 1.00 52.56 93 HIS A O 1
ATOM 701 N N . ARG A 1 94 ? -11.138 11.665 -5.221 1.00 56.03 94 ARG A N 1
ATOM 702 C CA . ARG A 1 94 ? -9.835 12.231 -5.630 1.00 56.03 94 ARG A CA 1
ATOM 703 C C . ARG A 1 94 ? 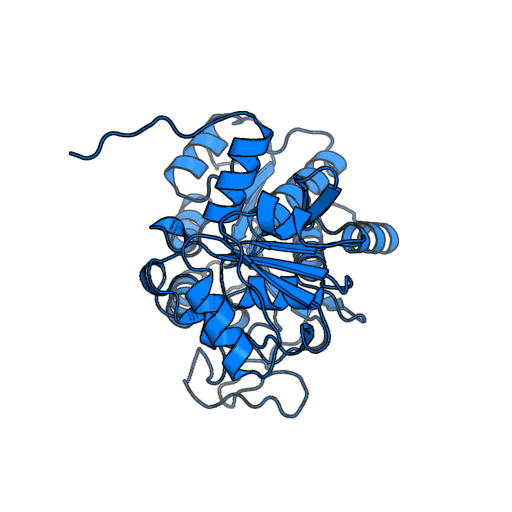-9.276 11.575 -6.893 1.00 56.03 94 ARG A C 1
ATOM 705 O O . ARG A 1 94 ? -8.898 12.272 -7.831 1.00 56.03 94 ARG A O 1
ATOM 712 N N . THR A 1 95 ? -9.227 10.249 -6.931 1.00 55.28 95 THR A N 1
ATOM 713 C CA . THR A 1 95 ? -8.636 9.479 -8.044 1.00 55.28 95 THR A CA 1
ATOM 714 C C . THR A 1 95 ? -9.704 8.925 -8.991 1.00 55.28 95 THR A C 1
ATOM 716 O O . THR A 1 95 ? -9.453 8.797 -10.191 1.00 55.28 95 THR A O 1
ATOM 719 N N . GLY A 1 96 ? -10.926 8.703 -8.496 1.00 66.12 96 GLY A N 1
ATOM 720 C CA . GLY A 1 96 ? -12.017 8.075 -9.236 1.00 66.12 96 GLY A CA 1
ATOM 721 C C . GLY A 1 96 ? -11.965 6.552 -9.119 1.00 66.12 96 GLY A C 1
ATOM 722 O O . GLY A 1 96 ? -11.971 6.012 -8.018 1.00 66.12 96 GLY A O 1
ATOM 723 N N . GLU A 1 97 ? -11.946 5.860 -10.257 1.00 77.19 97 GLU A N 1
ATOM 724 C CA . GLU A 1 97 ? -11.939 4.396 -10.346 1.00 77.19 97 GLU A CA 1
ATOM 725 C C . GLU A 1 97 ? -10.535 3.882 -10.739 1.00 77.19 97 GLU A C 1
ATOM 727 O O . GLU A 1 97 ? -9.775 4.567 -11.426 1.00 77.19 97 GLU A O 1
ATOM 732 N N . VAL A 1 98 ? -10.159 2.694 -10.251 1.00 88.00 98 VAL A N 1
ATOM 733 C CA . VAL A 1 98 ? -8.795 2.131 -10.340 1.00 88.00 98 VAL A CA 1
ATOM 734 C C . VAL A 1 98 ? -8.296 2.002 -11.787 1.00 88.00 98 VAL A C 1
ATOM 736 O O . VAL A 1 98 ? -7.134 2.293 -12.089 1.00 88.00 98 VAL A O 1
ATOM 739 N N . ARG A 1 99 ? -9.184 1.650 -12.719 1.00 89.31 99 ARG A N 1
ATOM 740 C CA . ARG A 1 99 ? -8.899 1.573 -14.156 1.00 89.31 99 ARG A CA 1
ATOM 741 C C . ARG A 1 99 ? -8.530 2.924 -14.736 1.00 89.31 99 ARG A C 1
ATOM 743 O O . ARG A 1 99 ? -7.759 2.955 -15.685 1.00 89.31 99 ARG A O 1
ATOM 750 N N . LYS A 1 100 ? -9.038 4.042 -14.208 1.00 90.94 100 LYS A N 1
ATOM 751 C CA . LYS A 1 100 ? -8.625 5.373 -14.681 1.00 90.94 100 LYS A CA 1
ATOM 752 C C . LYS A 1 100 ? -7.122 5.572 -14.495 1.00 90.94 100 LYS A C 1
ATOM 754 O O . LYS A 1 100 ? -6.463 6.020 -15.428 1.00 90.94 100 LYS A O 1
ATOM 759 N N . VAL A 1 101 ? -6.590 5.210 -13.327 1.00 93.12 101 VAL A N 1
ATOM 760 C CA . VAL A 1 101 ? -5.148 5.282 -13.038 1.00 93.12 101 VAL A CA 1
ATOM 761 C C . VAL A 1 101 ? -4.379 4.311 -13.932 1.00 93.12 101 VAL A C 1
ATOM 763 O O . VAL A 1 101 ? -3.446 4.715 -14.617 1.00 93.12 101 VAL A O 1
ATOM 766 N N . SER A 1 102 ? -4.831 3.058 -14.003 1.00 95.50 102 SER A N 1
ATOM 767 C CA . SER A 1 102 ? -4.236 2.027 -14.862 1.00 95.50 102 SER A CA 1
ATOM 768 C C . SER A 1 102 ? -4.184 2.440 -16.344 1.00 95.50 102 SER A C 1
ATOM 770 O O . SER A 1 102 ? -3.154 2.284 -16.992 1.00 95.50 102 SER A O 1
ATOM 772 N N . ASN A 1 103 ? -5.252 3.045 -16.874 1.00 94.69 103 ASN A N 1
ATOM 773 C CA . ASN A 1 103 ? -5.319 3.547 -18.250 1.00 94.69 103 ASN A CA 1
ATOM 774 C C . ASN A 1 103 ? -4.419 4.760 -18.479 1.00 94.69 103 ASN A C 1
ATOM 776 O O . ASN A 1 103 ? -3.788 4.864 -19.528 1.00 94.69 103 ASN A O 1
ATOM 780 N N . LEU A 1 104 ? -4.370 5.678 -17.514 1.00 94.62 104 LEU A N 1
ATOM 781 C CA . LEU A 1 104 ? -3.487 6.837 -17.576 1.00 94.62 104 LEU A CA 1
ATOM 782 C C . LEU A 1 104 ? -2.020 6.392 -17.666 1.00 94.62 104 LEU A C 1
ATOM 784 O O . LEU A 1 104 ? -1.256 6.922 -18.467 1.00 94.62 104 LEU A O 1
ATOM 788 N N . TRP A 1 105 ? -1.645 5.397 -16.866 1.00 96.62 105 TRP A N 1
ATOM 789 C CA . TRP A 1 105 ? -0.318 4.791 -16.883 1.00 96.62 105 TRP A CA 1
ATOM 790 C C . TRP A 1 105 ? -0.044 4.031 -18.182 1.00 96.62 105 TRP A C 1
ATOM 792 O O . TRP A 1 105 ? 0.981 4.273 -18.808 1.00 96.62 105 TRP A O 1
ATOM 802 N N . HIS A 1 106 ? -0.997 3.215 -18.642 1.00 96.44 106 HIS A N 1
ATOM 803 C CA . HIS A 1 106 ? -0.921 2.497 -19.917 1.00 96.44 106 HIS A CA 1
ATOM 804 C C . HIS A 1 106 ? -0.614 3.418 -21.102 1.00 96.44 106 HIS A C 1
ATOM 806 O O . HIS A 1 106 ? 0.231 3.104 -21.929 1.00 96.44 106 HIS A O 1
ATOM 812 N N . GLN A 1 107 ? -1.271 4.577 -21.168 1.00 95.31 107 GLN A N 1
ATOM 813 C CA . GLN A 1 107 ? -1.046 5.557 -22.234 1.00 95.31 107 GLN A CA 1
ATOM 814 C C . GLN A 1 107 ? 0.319 6.249 -22.134 1.00 95.31 107 GLN A C 1
ATOM 816 O O . GLN A 1 107 ? 0.836 6.736 -23.137 1.00 95.31 107 GLN A O 1
ATOM 821 N N . ALA A 1 108 ? 0.882 6.341 -20.929 1.00 95.00 108 ALA A N 1
ATOM 822 C CA . ALA A 1 108 ? 2.142 7.028 -20.690 1.00 95.00 108 ALA A CA 1
ATOM 823 C C . ALA A 1 108 ? 3.352 6.112 -20.913 1.00 95.00 108 ALA A C 1
ATOM 825 O O . ALA A 1 108 ? 4.335 6.542 -21.514 1.00 95.00 108 ALA A O 1
ATOM 826 N N . PHE A 1 109 ? 3.298 4.869 -20.431 1.00 95.62 109 PHE A N 1
ATOM 827 C CA . PHE A 1 109 ? 4.442 3.959 -20.332 1.00 95.62 109 PHE A CA 1
ATOM 828 C C . PHE A 1 109 ? 4.776 3.295 -21.668 1.00 95.62 109 PHE A C 1
ATOM 830 O O . PHE A 1 109 ? 4.431 2.144 -21.921 1.00 95.62 109 PHE A O 1
ATOM 837 N N . THR A 1 110 ? 5.463 4.054 -22.518 1.00 90.06 110 THR A N 1
ATOM 838 C CA . THR A 1 110 ? 5.775 3.679 -23.907 1.00 90.06 110 THR A CA 1
ATOM 839 C C . THR A 1 110 ? 7.261 3.795 -24.262 1.00 90.06 110 THR A C 1
ATOM 841 O O . THR A 1 110 ? 7.643 3.407 -25.359 1.00 90.06 110 THR A O 1
ATOM 844 N N . ASN A 1 111 ? 8.105 4.332 -23.369 1.00 81.19 111 ASN A N 1
ATOM 845 C CA . ASN A 1 111 ? 9.556 4.414 -23.579 1.00 81.19 111 ASN A CA 1
ATOM 846 C C . ASN A 1 111 ? 10.261 3.126 -23.124 1.00 81.19 111 ASN A C 1
ATOM 848 O O . ASN A 1 111 ? 9.932 2.579 -22.068 1.00 81.19 111 ASN A O 1
ATOM 852 N N . ASP A 1 112 ? 11.283 2.729 -23.876 1.00 84.19 112 ASP A N 1
ATOM 853 C CA . ASP A 1 112 ? 12.143 1.577 -23.619 1.00 84.19 112 ASP A CA 1
ATOM 854 C C . ASP A 1 112 ? 13.330 1.907 -22.691 1.00 84.19 112 ASP A C 1
ATOM 856 O O . ASP A 1 112 ? 13.934 1.000 -22.135 1.00 84.19 112 ASP A O 1
ATOM 860 N N . ASP A 1 113 ? 13.647 3.183 -22.436 1.00 88.38 113 ASP A N 1
ATOM 861 C CA . ASP A 1 113 ? 14.790 3.575 -21.580 1.00 88.38 113 ASP A CA 1
ATOM 862 C C . ASP A 1 113 ? 14.562 3.377 -20.063 1.00 88.38 113 ASP A C 1
ATOM 864 O O . ASP A 1 113 ? 15.426 3.707 -19.245 1.00 88.38 113 ASP A O 1
ATOM 868 N N . VAL A 1 114 ? 13.394 2.873 -19.660 1.00 95.06 114 VAL A N 1
ATOM 869 C CA . VAL A 1 114 ? 13.011 2.658 -18.258 1.00 95.06 114 VAL A CA 1
ATOM 870 C C . VAL A 1 114 ? 12.682 1.189 -18.016 1.00 95.06 114 VAL A C 1
ATOM 872 O O . VAL A 1 114 ? 12.071 0.532 -18.856 1.00 95.06 114 VAL A O 1
ATOM 875 N N . THR A 1 115 ? 13.031 0.674 -16.836 1.00 97.88 115 THR A N 1
ATOM 876 C CA . THR A 1 115 ? 12.564 -0.646 -16.390 1.00 97.88 115 THR A CA 1
ATOM 877 C C . THR A 1 115 ? 11.461 -0.510 -15.345 1.00 97.88 115 THR A C 1
ATOM 879 O O . THR A 1 115 ? 11.627 0.171 -14.332 1.00 97.88 115 THR A O 1
ATOM 882 N N . PHE A 1 116 ? 10.333 -1.180 -15.562 1.00 98.50 116 PHE A N 1
ATOM 883 C CA . PHE A 1 116 ? 9.257 -1.271 -14.576 1.00 98.50 116 PHE A CA 1
ATOM 884 C C . PHE A 1 116 ? 9.431 -2.509 -13.697 1.00 98.50 116 PHE A C 1
ATOM 886 O O . PHE A 1 116 ? 9.734 -3.581 -14.206 1.00 98.50 116 PHE A O 1
ATOM 893 N N . VAL A 1 117 ? 9.184 -2.387 -12.396 1.00 98.69 117 VAL A N 1
ATOM 894 C CA . VAL A 1 117 ? 9.059 -3.520 -11.468 1.00 98.69 117 VAL A CA 1
ATOM 895 C C . VAL A 1 117 ? 7.634 -3.527 -10.933 1.00 98.69 117 VAL A C 1
ATOM 897 O O . VAL A 1 117 ? 7.199 -2.532 -10.347 1.00 98.69 117 VAL A O 1
ATOM 900 N N . VAL A 1 118 ? 6.896 -4.616 -11.156 1.00 97.75 118 VAL A N 1
ATOM 901 C CA . VAL A 1 118 ? 5.452 -4.670 -10.872 1.00 97.75 118 VAL A CA 1
ATOM 902 C C . VAL A 1 118 ? 5.037 -5.947 -10.144 1.00 97.75 118 VAL A C 1
ATOM 904 O O . VAL A 1 118 ? 5.580 -7.022 -10.412 1.00 97.75 118 VAL A O 1
ATOM 907 N N . ASP A 1 119 ? 4.029 -5.837 -9.270 1.00 95.31 119 ASP A N 1
ATOM 908 C CA . ASP A 1 119 ? 3.231 -6.993 -8.842 1.00 95.31 119 ASP A CA 1
ATOM 909 C C . ASP A 1 119 ? 2.327 -7.410 -10.008 1.00 95.31 119 ASP A C 1
ATOM 911 O O . ASP A 1 119 ? 1.316 -6.773 -10.307 1.00 95.31 119 ASP A O 1
ATOM 915 N N . ARG A 1 120 ? 2.716 -8.481 -10.696 1.00 94.19 120 ARG A N 1
ATOM 916 C CA . ARG A 1 120 ? 1.995 -9.004 -11.858 1.00 94.19 120 ARG A CA 1
ATOM 917 C C . ARG A 1 120 ? 0.678 -9.675 -11.468 1.00 94.19 120 ARG A C 1
ATOM 919 O O . ARG A 1 120 ? -0.182 -9.834 -12.333 1.00 94.19 120 ARG A O 1
ATOM 926 N N . ASP A 1 121 ? 0.488 -10.038 -10.199 1.00 92.62 121 ASP A N 1
ATOM 927 C CA . ASP A 1 121 ? -0.787 -10.580 -9.715 1.00 92.62 121 ASP A CA 1
ATOM 928 C C . ASP A 1 121 ? -1.887 -9.493 -9.676 1.00 92.62 121 ASP A C 1
ATOM 930 O O . ASP A 1 121 ? -3.070 -9.819 -9.554 1.00 92.62 121 ASP A O 1
ATOM 934 N N . ASP A 1 122 ? -1.524 -8.210 -9.809 1.00 94.44 122 ASP A N 1
ATOM 935 C CA . ASP A 1 122 ? -2.454 -7.098 -10.000 1.00 94.44 122 ASP A CA 1
ATOM 936 C C . ASP A 1 122 ? -2.723 -6.862 -11.507 1.00 94.44 122 ASP A C 1
ATOM 938 O O . ASP A 1 122 ? -1.863 -6.343 -12.231 1.00 94.44 122 ASP A O 1
ATOM 942 N N . PRO A 1 123 ? -3.928 -7.189 -12.018 1.00 95.44 123 PRO A N 1
ATOM 943 C CA . PRO A 1 123 ? -4.243 -7.038 -13.438 1.00 95.44 123 PRO A CA 1
ATOM 944 C C . PRO A 1 123 ? -4.233 -5.579 -13.910 1.00 95.44 123 PRO A C 1
ATOM 946 O O . PRO A 1 123 ? -4.047 -5.332 -15.104 1.00 95.44 123 PRO A O 1
ATOM 949 N N . PHE A 1 124 ? -4.436 -4.604 -13.015 1.00 96.44 124 PHE A N 1
ATOM 950 C CA . PHE A 1 124 ? -4.349 -3.187 -13.364 1.00 96.44 124 PHE A CA 1
ATOM 951 C C . PHE A 1 124 ? -2.903 -2.757 -13.609 1.00 96.44 124 PHE A C 1
ATOM 953 O O . PHE A 1 124 ? -2.664 -1.930 -14.493 1.00 96.44 124 PHE A O 1
ATOM 960 N N . LEU A 1 125 ? -1.946 -3.320 -12.869 1.00 96.94 125 LEU A N 1
ATOM 961 C CA . LEU A 1 125 ? -0.525 -3.075 -13.103 1.00 96.94 125 LEU A CA 1
ATOM 962 C C . LEU A 1 125 ? -0.047 -3.750 -14.387 1.00 96.94 125 LEU A C 1
ATOM 964 O O . LEU A 1 125 ? 0.602 -3.093 -15.198 1.00 96.94 125 LEU A O 1
ATOM 968 N N . GLU A 1 126 ? -0.430 -5.007 -14.623 1.00 96.19 126 GLU A N 1
ATOM 969 C CA . GLU A 1 126 ? -0.072 -5.711 -15.865 1.00 96.19 126 GLU A CA 1
ATOM 970 C C . GLU A 1 126 ? -0.622 -4.986 -17.104 1.00 96.19 126 GLU A C 1
ATOM 972 O O . GLU A 1 126 ? 0.061 -4.875 -18.122 1.00 96.19 126 GLU A O 1
ATOM 977 N N . HIS A 1 127 ? -1.832 -4.421 -17.015 1.00 97.38 127 HIS A N 1
ATOM 978 C CA . HIS A 1 127 ? -2.373 -3.562 -18.072 1.00 97.38 127 HIS A CA 1
ATOM 979 C C . HIS A 1 127 ? -1.569 -2.275 -18.244 1.00 97.38 127 HIS A C 1
ATOM 981 O O . HIS A 1 127 ? -1.211 -1.929 -19.374 1.00 97.38 127 HIS A O 1
ATOM 987 N N . ALA A 1 128 ? -1.250 -1.597 -17.140 1.00 97.50 128 ALA A N 1
ATOM 988 C CA . ALA A 1 128 ? -0.505 -0.343 -17.147 1.00 97.50 128 ALA A CA 1
ATOM 989 C C . ALA A 1 128 ? 0.858 -0.464 -17.846 1.00 97.50 128 ALA A C 1
ATOM 991 O O . ALA A 1 128 ? 1.269 0.467 -18.526 1.00 97.50 128 ALA A O 1
ATOM 992 N N . VAL A 1 129 ? 1.538 -1.608 -17.734 1.00 97.06 129 VAL A N 1
ATOM 993 C CA . VAL A 1 129 ? 2.863 -1.827 -18.348 1.00 97.06 129 VAL A CA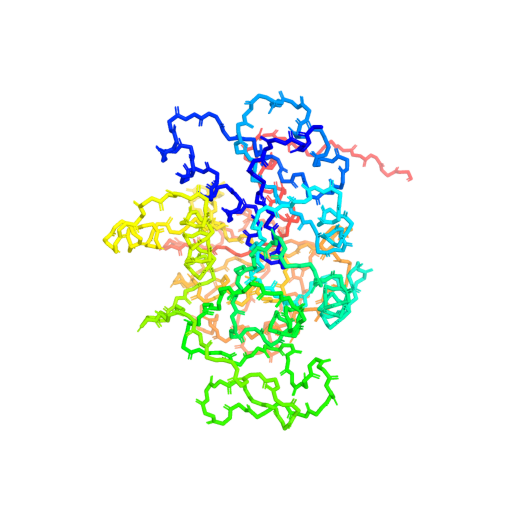 1
ATOM 994 C C . VAL A 1 129 ? 2.824 -2.648 -19.638 1.00 97.06 129 VAL A C 1
ATOM 996 O O . VAL A 1 129 ? 3.868 -3.032 -20.157 1.00 97.06 129 VAL A O 1
ATOM 999 N N . SER A 1 130 ? 1.643 -2.929 -20.193 1.00 95.25 130 SER A N 1
ATOM 1000 C CA . SER A 1 130 ? 1.516 -3.804 -21.373 1.00 95.25 130 SER A CA 1
ATOM 1001 C C . SER A 1 130 ? 2.136 -3.244 -22.663 1.00 95.25 130 SER A C 1
ATOM 1003 O O . SER A 1 130 ? 2.359 -4.012 -23.598 1.00 95.25 130 SER A O 1
ATOM 1005 N N . GLN A 1 131 ? 2.440 -1.942 -22.708 1.00 93.44 131 GLN A N 1
ATOM 1006 C CA . GLN A 1 131 ? 3.155 -1.274 -23.806 1.00 93.44 131 GLN A CA 1
ATOM 1007 C C . GLN A 1 131 ? 4.605 -0.897 -23.458 1.00 93.44 131 GLN A C 1
ATOM 1009 O O . GLN A 1 131 ? 5.301 -0.347 -24.306 1.00 93.44 131 GLN A O 1
ATOM 1014 N N . ALA A 1 132 ? 5.066 -1.192 -22.239 1.00 94.31 132 ALA A N 1
ATOM 1015 C CA . ALA A 1 132 ? 6.414 -0.851 -21.806 1.00 94.31 132 ALA A CA 1
ATOM 1016 C C . ALA A 1 132 ? 7.457 -1.828 -22.374 1.00 94.31 132 ALA A C 1
ATOM 1018 O O . ALA A 1 132 ? 7.213 -3.038 -22.427 1.00 94.31 132 ALA A O 1
ATOM 1019 N N . GLY A 1 133 ? 8.638 -1.314 -22.733 1.00 91.12 133 GLY A N 1
ATOM 1020 C CA . GLY A 1 133 ? 9.736 -2.115 -23.281 1.00 91.12 133 GLY A CA 1
ATOM 1021 C C . GLY A 1 133 ? 10.341 -3.105 -22.289 1.00 91.12 133 GLY A C 1
ATOM 1022 O O . GLY A 1 133 ? 10.453 -4.299 -22.579 1.00 91.12 133 GLY A O 1
ATOM 1023 N N . HIS A 1 134 ? 10.709 -2.628 -21.095 1.00 95.75 134 HIS A N 1
ATOM 1024 C CA . HIS A 1 134 ? 11.357 -3.442 -20.064 1.00 95.75 134 HIS A CA 1
ATOM 1025 C C . HIS A 1 134 ? 10.515 -3.515 -18.790 1.00 95.75 134 HIS A C 1
ATOM 1027 O O . HIS A 1 134 ? 10.208 -2.506 -18.155 1.00 95.75 134 HIS A O 1
ATOM 1033 N N . VAL A 1 135 ? 10.151 -4.737 -18.398 1.00 97.81 135 VAL A N 1
ATOM 1034 C CA . VAL A 1 135 ? 9.311 -5.001 -17.225 1.00 97.81 135 VAL A CA 1
ATOM 1035 C C . VAL A 1 135 ? 9.820 -6.246 -16.510 1.00 97.81 135 VAL A C 1
ATOM 1037 O O . VAL A 1 135 ? 9.882 -7.307 -17.126 1.00 97.81 135 VAL A O 1
ATOM 1040 N N . ILE A 1 136 ? 10.110 -6.116 -15.218 1.00 98.12 136 ILE A N 1
ATOM 1041 C CA . ILE A 1 136 ? 10.300 -7.215 -14.273 1.00 98.12 136 ILE A CA 1
ATOM 1042 C C . ILE A 1 136 ? 8.963 -7.489 -13.584 1.00 98.12 136 ILE A C 1
ATOM 1044 O O . ILE A 1 136 ? 8.430 -6.654 -12.845 1.00 98.12 136 ILE A O 1
ATOM 1048 N N . ARG A 1 137 ? 8.412 -8.673 -13.837 1.00 97.56 137 ARG A N 1
ATOM 1049 C CA . ARG A 1 137 ? 7.149 -9.153 -13.275 1.00 97.56 137 ARG A CA 1
ATOM 1050 C C . ARG A 1 137 ? 7.417 -10.031 -12.071 1.00 97.56 137 ARG A C 1
ATOM 1052 O O . ARG A 1 137 ? 7.975 -11.121 -12.202 1.00 97.56 137 ARG A O 1
ATOM 1059 N N . VAL A 1 138 ? 6.945 -9.596 -10.913 1.00 96.69 138 VAL A N 1
ATOM 1060 C CA . VAL A 1 138 ? 6.993 -10.394 -9.690 1.00 96.69 138 VAL A CA 1
ATOM 1061 C C . VAL A 1 138 ? 5.614 -10.991 -9.439 1.00 96.69 138 VAL A C 1
ATOM 1063 O O . VAL A 1 138 ? 4.611 -10.288 -9.526 1.00 96.69 138 VAL A O 1
ATOM 1066 N N . SER A 1 139 ? 5.554 -12.288 -9.146 1.00 93.75 139 SER A N 1
ATOM 1067 C CA . SER A 1 139 ? 4.321 -12.972 -8.744 1.00 93.75 139 SER A CA 1
ATOM 1068 C C . SER A 1 139 ? 4.460 -13.576 -7.352 1.00 93.75 139 SER A C 1
ATOM 1070 O O . SER A 1 139 ? 5.511 -14.103 -6.974 1.00 93.75 139 SER A O 1
ATOM 1072 N N . PHE A 1 140 ? 3.365 -13.542 -6.601 1.00 91.19 140 PHE A N 1
ATOM 1073 C CA . PHE A 1 140 ? 3.276 -13.963 -5.209 1.00 91.19 140 PHE A CA 1
ATOM 1074 C C . PHE A 1 140 ? 2.200 -15.039 -5.035 1.00 91.19 140 PHE A C 1
ATOM 1076 O O . PHE A 1 140 ? 1.410 -15.002 -4.085 1.00 91.19 140 PHE A O 1
ATOM 1083 N N . SER A 1 141 ? 2.186 -15.995 -5.968 1.00 83.38 141 SER A N 1
ATOM 1084 C CA . SER A 1 141 ? 1.251 -17.126 -6.038 1.00 83.38 141 SER A CA 1
ATOM 1085 C C . SER A 1 141 ? -0.200 -16.774 -6.403 1.00 83.38 141 SER A C 1
ATOM 1087 O O . SER A 1 141 ? -1.084 -17.608 -6.208 1.00 83.38 141 SER A O 1
ATOM 1089 N N . GLY A 1 142 ? -0.450 -15.587 -6.966 1.00 76.81 142 GLY A N 1
ATOM 1090 C CA . GLY A 1 142 ? -1.777 -15.177 -7.422 1.00 76.81 142 GLY A CA 1
ATOM 1091 C C . GLY A 1 142 ? -2.718 -14.792 -6.275 1.00 76.81 142 GLY A C 1
ATOM 1092 O O . GLY A 1 142 ? -2.689 -15.337 -5.167 1.00 76.81 142 GLY A O 1
ATOM 1093 N N . ARG A 1 143 ? -3.581 -13.802 -6.517 1.00 79.31 143 ARG A N 1
ATOM 1094 C CA . ARG A 1 143 ? -4.669 -13.428 -5.603 1.00 79.31 143 ARG A CA 1
ATOM 1095 C C . ARG A 1 143 ? -5.790 -12.791 -6.399 1.00 79.31 143 ARG A C 1
ATOM 1097 O O . ARG A 1 143 ? -5.551 -11.873 -7.174 1.00 79.31 143 ARG A O 1
ATOM 1104 N N . ARG A 1 144 ? -7.035 -13.186 -6.114 1.00 87.81 144 ARG A N 1
ATOM 1105 C CA . ARG A 1 144 ? -8.197 -12.476 -6.650 1.00 87.81 144 ARG A CA 1
ATOM 1106 C C . ARG A 1 144 ? -8.186 -11.021 -6.192 1.00 87.81 144 ARG A C 1
ATOM 1108 O O . ARG A 1 144 ? -8.340 -10.741 -5.000 1.00 87.81 144 ARG A O 1
ATOM 1115 N N . HIS A 1 145 ? -8.020 -10.112 -7.144 1.00 89.31 145 HIS A N 1
ATOM 1116 C CA . HIS A 1 145 ? -8.000 -8.684 -6.872 1.00 89.31 145 HIS A CA 1
ATOM 1117 C C . HIS A 1 145 ? -9.433 -8.191 -6.590 1.00 89.31 145 HIS A C 1
ATOM 1119 O O . HIS A 1 145 ? -10.306 -8.373 -7.446 1.00 89.31 145 HIS A O 1
ATOM 1125 N N . PRO A 1 146 ? -9.716 -7.569 -5.425 1.00 85.00 146 PRO A N 1
ATOM 1126 C CA . PRO A 1 146 ? -11.081 -7.190 -5.034 1.00 85.00 146 PRO A CA 1
ATOM 1127 C C . PRO A 1 146 ? -11.776 -6.260 -6.031 1.00 85.00 146 PRO A C 1
ATOM 1129 O O . PRO A 1 146 ? -12.991 -6.323 -6.196 1.00 85.00 146 PRO A O 1
ATOM 1132 N N . ASP A 1 147 ? -10.991 -5.427 -6.714 1.00 88.06 147 ASP A N 1
ATOM 1133 C CA . ASP A 1 147 ? -11.507 -4.404 -7.622 1.00 88.06 147 ASP A CA 1
ATOM 1134 C C . ASP A 1 147 ? -11.449 -4.823 -9.103 1.00 88.06 147 ASP A C 1
ATOM 1136 O O . ASP A 1 147 ? -11.921 -4.089 -9.966 1.00 88.06 147 ASP A O 1
ATOM 1140 N N . ALA A 1 148 ? -10.912 -6.011 -9.420 1.00 90.69 148 ALA A N 1
ATOM 1141 C CA . ALA A 1 148 ? -10.732 -6.473 -10.800 1.00 90.69 148 ALA A CA 1
ATOM 1142 C C . ALA A 1 148 ? -11.653 -7.652 -11.145 1.00 90.69 148 ALA A C 1
ATOM 1144 O O . ALA A 1 148 ? -11.219 -8.756 -11.467 1.00 90.69 148 ALA A O 1
ATOM 1145 N N . ALA A 1 149 ? -12.967 -7.427 -11.101 1.00 91.25 149 ALA A N 1
ATOM 1146 C CA . ALA A 1 149 ? -13.917 -8.400 -11.648 1.00 91.25 149 ALA A CA 1
ATOM 1147 C C . ALA A 1 149 ? -13.841 -8.480 -13.186 1.00 91.25 149 ALA A C 1
ATOM 1149 O O . ALA A 1 149 ? -14.089 -9.531 -13.775 1.00 91.25 149 ALA A O 1
ATOM 1150 N N . THR A 1 150 ? -13.487 -7.367 -13.832 1.00 94.00 150 THR A N 1
ATOM 1151 C CA . THR A 1 150 ? -13.428 -7.235 -15.291 1.00 94.00 150 THR A CA 1
ATOM 1152 C C . THR A 1 150 ? -12.043 -6.802 -15.742 1.00 94.00 150 THR A C 1
ATOM 1154 O O . THR A 1 150 ? -11.361 -6.042 -15.056 1.00 94.00 150 THR A O 1
ATOM 1157 N N . CYS A 1 151 ? -11.649 -7.254 -16.926 1.00 95.00 151 CYS A N 1
ATOM 1158 C CA . CYS A 1 151 ? -10.373 -6.961 -17.546 1.00 95.00 151 CYS A CA 1
ATOM 1159 C C . CYS A 1 151 ? -10.212 -5.446 -17.757 1.00 95.00 151 CYS A C 1
ATOM 1161 O O . CYS A 1 151 ? -11.080 -4.855 -18.411 1.00 95.00 151 CYS A O 1
ATOM 1163 N N . PRO A 1 152 ? -9.129 -4.808 -17.269 1.00 94.56 152 PRO A N 1
ATOM 1164 C CA . PRO A 1 152 ? -8.842 -3.391 -17.515 1.00 94.56 152 PRO A CA 1
ATOM 1165 C C . PRO A 1 152 ? -8.781 -3.028 -19.008 1.00 94.56 152 PRO A C 1
ATOM 1167 O O . PRO A 1 152 ? -9.238 -1.949 -19.378 1.00 94.56 152 PRO A O 1
ATOM 1170 N N . ASN A 1 153 ? -8.336 -3.964 -19.854 1.00 94.75 153 ASN A N 1
ATOM 1171 C CA . ASN A 1 153 ? -8.181 -3.772 -21.296 1.00 94.75 153 ASN A CA 1
ATOM 1172 C C . ASN A 1 153 ? -9.501 -3.890 -22.088 1.00 94.75 153 ASN A C 1
ATOM 1174 O O . ASN A 1 153 ? -9.881 -2.971 -22.803 1.00 94.75 153 ASN A O 1
ATOM 1178 N N . CYS A 1 154 ? -10.221 -5.015 -21.970 1.00 95.69 154 CYS A N 1
ATOM 1179 C CA . CYS A 1 154 ? -11.379 -5.315 -22.835 1.00 95.69 154 CYS A CA 1
ATOM 1180 C C . CYS A 1 154 ? -12.738 -5.379 -22.116 1.00 95.69 154 CYS A C 1
ATOM 1182 O O . CYS A 1 154 ? -13.745 -5.697 -22.743 1.00 95.69 154 CYS A O 1
ATOM 1184 N N . ALA A 1 155 ? -12.772 -5.122 -20.805 1.00 94.94 155 ALA A N 1
ATOM 1185 C CA . ALA A 1 155 ? -13.962 -5.176 -19.946 1.00 94.94 155 ALA A CA 1
ATOM 1186 C C . ALA A 1 155 ? -14.662 -6.548 -19.810 1.00 94.94 155 ALA A C 1
ATOM 1188 O O . ALA A 1 155 ? -15.631 -6.654 -19.060 1.00 94.94 155 ALA A O 1
ATOM 1189 N N . ALA A 1 156 ? -14.162 -7.613 -20.447 1.00 96.56 156 ALA A N 1
ATOM 1190 C CA . ALA A 1 156 ? -14.640 -8.975 -20.206 1.00 96.56 156 ALA A CA 1
ATOM 1191 C C . ALA A 1 156 ? -14.434 -9.393 -18.740 1.00 96.56 156 ALA A C 1
ATOM 1193 O O . ALA A 1 156 ? -13.512 -8.915 -18.079 1.00 96.56 156 ALA A O 1
ATOM 1194 N N . ILE A 1 157 ? -15.267 -10.301 -18.228 1.00 96.31 157 ILE A N 1
ATOM 1195 C CA . ILE A 1 157 ? -15.074 -10.887 -16.893 1.00 96.31 157 ILE A CA 1
ATOM 1196 C C . ILE A 1 157 ? -13.757 -11.671 -16.891 1.00 96.31 157 ILE A C 1
ATOM 1198 O O . ILE A 1 157 ? -13.525 -12.482 -17.787 1.00 96.31 157 ILE A O 1
ATOM 1202 N N . LEU A 1 158 ? -12.897 -11.407 -15.905 1.00 95.69 158 LEU A N 1
ATOM 1203 C CA . LEU A 1 158 ? -11.640 -12.141 -15.746 1.00 95.69 158 LEU A CA 1
ATOM 1204 C C . LEU A 1 158 ? -11.919 -13.558 -15.238 1.00 95.69 158 LEU A C 1
ATOM 1206 O O . LEU A 1 158 ? -12.724 -13.741 -14.320 1.00 95.69 158 LEU A O 1
ATOM 1210 N N . ASP A 1 159 ? -11.231 -14.543 -15.810 1.00 93.81 159 ASP A N 1
ATOM 1211 C CA . ASP A 1 159 ? -11.235 -15.912 -15.301 1.00 93.81 159 ASP A CA 1
ATOM 1212 C C . ASP A 1 159 ? -10.166 -16.051 -14.213 1.00 93.81 159 ASP A C 1
ATOM 1214 O O . ASP A 1 159 ? -9.006 -15.729 -14.443 1.00 93.81 159 ASP A O 1
ATOM 1218 N N . TRP A 1 160 ? -10.580 -16.521 -13.037 1.00 92.19 160 TRP A N 1
ATOM 1219 C CA . TRP A 1 160 ? -9.739 -16.728 -11.853 1.00 92.19 160 TRP A CA 1
ATOM 1220 C C . TRP A 1 160 ? -9.664 -18.208 -11.438 1.00 92.19 160 TRP A C 1
ATOM 1222 O O . TRP A 1 160 ? -9.229 -18.524 -10.327 1.00 92.19 160 TRP A O 1
ATOM 1232 N N . SER A 1 161 ? -10.156 -19.124 -12.277 1.00 87.94 161 SER A N 1
ATOM 1233 C CA . SER A 1 161 ? -10.350 -20.542 -11.945 1.00 87.94 161 SER A CA 1
ATOM 1234 C C . SER A 1 161 ? -9.057 -21.281 -11.586 1.00 87.94 161 SER A C 1
ATOM 1236 O O . SER A 1 161 ? -9.097 -22.244 -10.820 1.00 87.94 161 SER A O 1
ATOM 1238 N N . THR A 1 162 ? -7.908 -20.809 -12.069 1.00 81.81 162 THR A N 1
ATOM 1239 C CA . THR A 1 162 ? -6.587 -21.406 -11.822 1.00 81.81 162 THR A CA 1
ATOM 1240 C C . THR A 1 162 ? -5.816 -20.746 -10.674 1.00 81.81 162 THR A C 1
ATOM 1242 O O . THR A 1 162 ? -4.647 -21.063 -10.470 1.00 81.81 162 THR A O 1
ATOM 1245 N N . GLY A 1 163 ? -6.434 -19.820 -9.932 1.00 77.94 163 GLY A N 1
ATOM 1246 C CA . GLY A 1 163 ? -5.788 -19.052 -8.856 1.00 77.94 163 GLY A CA 1
ATOM 1247 C C . GLY A 1 163 ? -5.055 -17.783 -9.316 1.00 77.94 163 GLY A C 1
ATOM 1248 O O . GLY A 1 163 ? -4.739 -16.934 -8.485 1.00 77.94 163 GLY A O 1
ATOM 1249 N N . ASP A 1 164 ? -4.868 -17.619 -10.625 1.00 84.94 164 ASP A N 1
ATOM 1250 C CA . ASP A 1 164 ? -4.368 -16.410 -11.293 1.00 84.94 164 ASP A CA 1
ATOM 1251 C C . ASP A 1 164 ? -5.447 -15.872 -12.247 1.00 84.94 164 ASP A C 1
ATOM 1253 O O . ASP A 1 164 ? -6.387 -16.603 -12.576 1.00 84.94 164 ASP A O 1
ATOM 1257 N N . TYR A 1 165 ? -5.346 -14.614 -12.678 1.00 92.31 165 TYR A N 1
ATOM 1258 C CA . TYR A 1 165 ? -6.284 -14.065 -13.655 1.00 92.31 165 TYR A CA 1
ATOM 1259 C C . TYR A 1 165 ? -5.856 -14.386 -15.085 1.00 92.31 165 TYR A C 1
ATOM 1261 O O . TYR A 1 165 ? -4.686 -14.297 -15.456 1.00 92.31 165 TYR A O 1
ATOM 1269 N N . THR A 1 166 ? -6.836 -14.661 -15.936 1.00 93.94 166 THR A N 1
ATOM 1270 C CA . THR A 1 166 ? -6.647 -14.703 -17.385 1.00 93.94 166 THR A CA 1
ATOM 1271 C C . THR A 1 166 ? -7.794 -14.004 -18.099 1.00 93.94 166 THR A C 1
ATOM 1273 O O . THR A 1 166 ? -8.911 -13.871 -17.586 1.00 93.94 166 THR A O 1
ATOM 1276 N N . CYS A 1 167 ? -7.510 -13.513 -19.302 1.00 96.31 167 CYS A N 1
ATOM 1277 C CA . CYS A 1 167 ? -8.505 -12.907 -20.169 1.00 96.31 167 CYS A CA 1
ATOM 1278 C C . CYS A 1 167 ? -8.322 -13.366 -21.614 1.00 96.31 167 CYS A C 1
ATOM 1280 O O . CYS A 1 167 ? -7.199 -13.457 -22.106 1.00 96.31 167 CYS A O 1
ATOM 1282 N N . ALA A 1 168 ? -9.429 -13.523 -22.344 1.00 95.31 168 ALA A N 1
ATOM 1283 C CA . ALA A 1 168 ? -9.411 -13.874 -23.767 1.00 95.31 168 ALA A CA 1
ATOM 1284 C C . ALA A 1 168 ? -8.653 -12.862 -24.655 1.00 95.31 168 ALA A C 1
ATOM 1286 O O . ALA A 1 168 ? -8.195 -13.221 -25.734 1.00 95.31 168 ALA A O 1
ATOM 1287 N N . CYS A 1 169 ? -8.484 -11.610 -24.208 1.00 95.75 169 CYS A N 1
ATOM 1288 C CA . CYS A 1 169 ? -7.691 -10.604 -24.920 1.00 95.75 169 CYS A CA 1
ATOM 1289 C C . CYS A 1 169 ? -6.171 -10.738 -24.704 1.00 95.75 169 CYS A C 1
ATOM 1291 O O . CYS A 1 169 ? -5.418 -9.910 -25.208 1.00 95.75 169 CYS A O 1
ATOM 1293 N N . GLY A 1 170 ? -5.719 -11.737 -23.939 1.00 94.69 170 GLY A N 1
ATOM 1294 C CA . GLY A 1 170 ? -4.304 -12.003 -23.668 1.00 94.69 170 GLY A CA 1
ATOM 1295 C C . GLY A 1 170 ? -3.753 -11.368 -22.387 1.00 94.69 170 GLY A C 1
ATOM 1296 O O . GLY A 1 170 ? -2.608 -11.641 -22.031 1.00 94.69 170 GLY A O 1
ATOM 1297 N N . LEU A 1 171 ? -4.538 -10.563 -21.659 1.00 95.06 171 LEU A N 1
ATOM 1298 C CA . LEU A 1 171 ? -4.120 -10.062 -20.344 1.00 95.06 171 LEU A CA 1
ATOM 1299 C C . LEU A 1 171 ? -3.901 -11.244 -19.377 1.00 95.06 171 LEU A C 1
ATOM 1301 O O . LEU A 1 171 ? -4.759 -12.123 -19.276 1.00 95.06 171 LEU A O 1
ATOM 1305 N N . GLY A 1 172 ? -2.757 -11.252 -18.685 1.00 90.81 172 GLY A N 1
ATOM 1306 C CA . GLY A 1 172 ? -2.328 -12.346 -17.799 1.00 90.81 172 GLY A CA 1
ATOM 1307 C C . GLY A 1 172 ? -1.496 -13.440 -18.485 1.00 90.81 172 GLY A C 1
ATOM 1308 O O . GLY A 1 172 ? -1.001 -14.345 -17.821 1.00 90.81 172 GLY A O 1
ATOM 1309 N N . ALA A 1 173 ? -1.276 -13.364 -19.806 1.00 91.12 173 ALA A N 1
ATOM 1310 C CA . ALA A 1 173 ? -0.504 -14.379 -20.533 1.00 91.12 173 ALA A CA 1
ATOM 1311 C C . ALA A 1 173 ? 1.019 -14.319 -20.285 1.00 91.12 173 ALA A C 1
ATOM 1313 O O . ALA A 1 173 ? 1.731 -15.281 -20.577 1.00 91.12 173 ALA A O 1
ATOM 1314 N N . LYS A 1 174 ? 1.549 -13.195 -19.784 1.00 91.69 174 LYS A N 1
ATOM 1315 C CA . LYS A 1 174 ? 2.988 -13.012 -19.544 1.00 91.69 174 LYS A CA 1
ATOM 1316 C C . LYS A 1 174 ? 3.411 -13.726 -18.264 1.00 91.69 174 LYS A C 1
ATOM 1318 O O . LYS A 1 174 ? 2.841 -13.495 -17.205 1.00 91.69 174 LYS A O 1
ATOM 1323 N N . LEU A 1 175 ? 4.416 -14.596 -18.342 1.00 91.75 175 LEU A N 1
ATOM 1324 C CA . LEU A 1 175 ? 4.969 -15.291 -17.174 1.00 91.75 175 LEU A CA 1
ATOM 1325 C C . LEU A 1 175 ? 5.711 -14.313 -16.242 1.00 91.75 175 LEU A C 1
ATOM 1327 O O . LEU A 1 175 ? 6.181 -13.281 -16.717 1.00 91.75 175 LEU A O 1
ATOM 1331 N N . PRO A 1 176 ? 5.783 -14.599 -14.929 1.00 94.38 176 PRO A N 1
ATOM 1332 C CA . PRO A 1 176 ? 6.568 -13.786 -14.015 1.00 94.38 176 PRO A CA 1
ATOM 1333 C C . PRO A 1 176 ? 8.059 -14.110 -14.161 1.00 94.38 176 PRO A C 1
ATOM 1335 O O . PRO A 1 176 ? 8.424 -15.273 -14.363 1.00 94.38 176 PRO A O 1
ATOM 1338 N N . ASP A 1 177 ? 8.893 -13.089 -14.010 1.00 96.62 177 ASP A N 1
ATOM 1339 C CA . ASP A 1 177 ? 10.354 -13.189 -13.987 1.00 96.62 177 ASP A CA 1
ATOM 1340 C C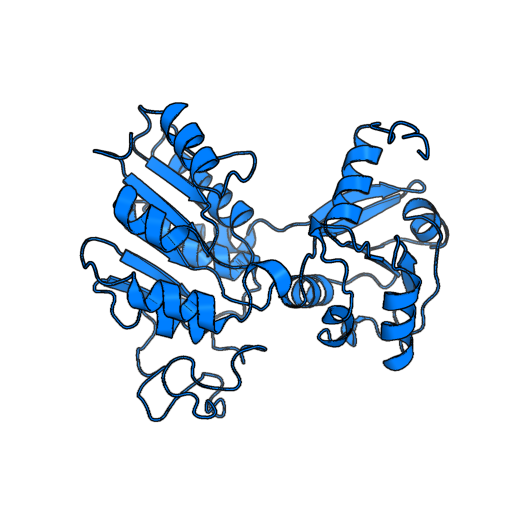 . ASP A 1 177 ? 10.844 -13.637 -12.603 1.00 96.62 177 ASP A C 1
ATOM 1342 O O . ASP A 1 177 ? 11.780 -14.425 -12.487 1.00 96.62 177 ASP A O 1
ATOM 1346 N N . VAL A 1 178 ? 10.155 -13.185 -11.550 1.00 95.00 178 VAL A N 1
ATOM 1347 C CA . VAL A 1 178 ? 10.429 -13.540 -10.153 1.00 95.00 178 VAL A CA 1
ATOM 1348 C C . VAL A 1 178 ? 9.183 -14.167 -9.539 1.00 95.00 178 VAL A C 1
ATOM 1350 O O . VAL A 1 178 ? 8.073 -13.642 -9.661 1.00 95.00 178 VAL A O 1
ATOM 1353 N N . ARG A 1 179 ? 9.354 -15.301 -8.857 1.00 92.69 179 ARG A N 1
ATOM 1354 C CA . ARG A 1 179 ? 8.277 -15.998 -8.145 1.00 92.69 179 ARG A CA 1
ATOM 1355 C C . ARG A 1 179 ? 8.606 -16.078 -6.666 1.00 92.69 179 ARG A C 1
ATOM 1357 O O . ARG A 1 179 ? 9.713 -16.461 -6.301 1.00 92.69 179 ARG A O 1
ATOM 1364 N N . SER A 1 180 ? 7.632 -15.744 -5.828 1.00 83.62 180 SER A N 1
ATOM 1365 C CA . SER A 1 180 ? 7.699 -16.044 -4.403 1.00 83.62 180 SER A CA 1
ATOM 1366 C C . SER A 1 180 ? 7.022 -17.379 -4.111 1.00 83.62 180 SER A C 1
ATOM 1368 O O . SER A 1 180 ? 5.841 -17.562 -4.412 1.00 83.62 180 SER A O 1
ATOM 1370 N N . ASP A 1 181 ? 7.761 -18.279 -3.465 1.00 75.38 181 ASP A N 1
ATOM 1371 C CA . ASP A 1 181 ? 7.275 -19.600 -3.040 1.00 75.38 181 ASP A CA 1
ATOM 1372 C C . ASP A 1 181 ? 6.430 -19.541 -1.756 1.00 75.38 181 ASP A C 1
ATOM 1374 O O . ASP A 1 181 ? 5.897 -20.552 -1.293 1.00 75.38 181 ASP A O 1
ATOM 1378 N N . LYS A 1 182 ? 6.331 -18.359 -1.138 1.00 78.75 182 LYS A N 1
ATOM 1379 C CA . LYS A 1 182 ? 5.619 -18.139 0.119 1.00 78.75 182 LYS A CA 1
ATOM 1380 C C . LYS A 1 182 ? 4.493 -17.142 -0.084 1.00 78.75 182 LYS A C 1
ATOM 1382 O O . LYS A 1 182 ? 4.578 -16.203 -0.871 1.00 78.75 182 LYS A O 1
ATOM 1387 N N . ARG A 1 183 ? 3.433 -17.320 0.700 1.00 81.69 183 ARG A N 1
ATOM 1388 C CA . ARG A 1 183 ? 2.383 -16.314 0.808 1.00 81.69 183 ARG A CA 1
ATOM 1389 C C . ARG A 1 183 ? 2.915 -15.149 1.638 1.00 81.69 183 ARG A C 1
ATOM 1391 O O . ARG A 1 183 ? 3.070 -15.289 2.846 1.00 81.69 183 ARG A O 1
ATOM 1398 N N . LEU A 1 184 ? 3.194 -14.040 0.966 1.00 88.69 184 LEU A N 1
ATOM 1399 C CA . LEU A 1 184 ? 3.677 -12.803 1.571 1.00 88.69 184 LEU A CA 1
ATOM 1400 C C . LEU A 1 184 ? 2.521 -11.835 1.848 1.00 88.69 184 LEU A C 1
ATOM 1402 O O . LEU A 1 184 ? 1.549 -11.783 1.083 1.00 88.69 184 LEU A O 1
ATOM 1406 N N . ASP A 1 185 ? 2.638 -11.068 2.929 1.00 87.00 185 ASP A N 1
ATOM 1407 C CA . ASP A 1 185 ? 1.756 -9.934 3.212 1.00 87.00 185 ASP A CA 1
ATOM 1408 C C . ASP A 1 185 ? 2.105 -8.699 2.351 1.00 87.00 185 ASP A C 1
ATOM 1410 O O . ASP A 1 185 ? 3.024 -8.718 1.530 1.00 87.00 185 ASP A O 1
ATOM 1414 N N . GLY A 1 186 ? 1.331 -7.618 2.488 1.00 88.12 186 GLY A N 1
ATOM 1415 C CA . GLY A 1 186 ? 1.526 -6.391 1.705 1.00 88.12 186 GLY A CA 1
ATOM 1416 C C . GLY A 1 186 ? 2.935 -5.784 1.840 1.00 88.12 186 GLY A C 1
ATOM 1417 O O . GLY A 1 186 ? 3.585 -5.552 0.817 1.00 88.12 186 GLY A O 1
ATOM 1418 N N . PRO A 1 187 ? 3.430 -5.512 3.063 1.00 90.75 187 PRO A N 1
ATOM 1419 C CA . PRO A 1 187 ? 4.789 -5.036 3.305 1.00 90.75 187 PRO A CA 1
ATOM 1420 C C . PRO A 1 187 ? 5.861 -5.943 2.701 1.00 90.75 187 PRO A C 1
ATOM 1422 O O . PRO A 1 187 ? 6.747 -5.451 2.004 1.00 90.75 187 PRO A O 1
ATOM 1425 N N . GLN A 1 188 ? 5.754 -7.255 2.896 1.00 93.38 188 GLN A N 1
ATOM 1426 C CA . GLN A 1 188 ? 6.702 -8.231 2.367 1.00 93.38 188 GLN A CA 1
ATOM 1427 C C . GLN A 1 188 ? 6.719 -8.248 0.837 1.00 93.38 188 GLN A C 1
ATOM 1429 O O . GLN A 1 188 ? 7.795 -8.209 0.239 1.00 93.38 188 GLN A O 1
ATOM 1434 N N . ARG A 1 189 ? 5.543 -8.236 0.191 1.00 94.19 189 ARG A N 1
ATOM 1435 C CA . ARG A 1 189 ? 5.423 -8.116 -1.272 1.00 94.19 189 ARG A CA 1
ATOM 1436 C C . ARG A 1 189 ? 6.116 -6.856 -1.782 1.00 94.19 189 ARG A C 1
ATOM 1438 O O . ARG A 1 189 ? 6.948 -6.924 -2.683 1.00 94.19 189 ARG A O 1
ATOM 1445 N N . ASN A 1 190 ? 5.824 -5.718 -1.156 1.00 95.50 190 ASN A N 1
ATOM 1446 C CA . ASN A 1 190 ? 6.436 -4.438 -1.498 1.00 95.50 190 ASN A CA 1
ATOM 1447 C C . ASN A 1 190 ? 7.965 -4.464 -1.340 1.00 95.50 190 ASN A C 1
ATOM 1449 O O . ASN A 1 190 ? 8.666 -3.862 -2.151 1.00 95.50 190 ASN A O 1
ATOM 1453 N N . THR A 1 191 ? 8.486 -5.161 -0.326 1.00 96.56 191 THR A N 1
ATOM 1454 C CA . THR A 1 191 ? 9.930 -5.335 -0.132 1.00 96.56 191 THR A CA 1
ATOM 1455 C C . THR A 1 191 ? 10.565 -6.156 -1.252 1.00 96.56 191 THR A C 1
ATOM 1457 O O . THR A 1 191 ? 11.633 -5.778 -1.718 1.00 96.56 191 THR A O 1
ATOM 1460 N N . VAL A 1 192 ? 9.908 -7.205 -1.761 1.00 97.12 192 VAL A N 1
ATOM 1461 C CA . VAL A 1 192 ? 10.416 -7.947 -2.934 1.00 97.12 192 VAL A CA 1
ATOM 1462 C C . VAL A 1 192 ? 10.533 -7.032 -4.156 1.00 97.12 192 VAL A C 1
ATOM 1464 O O . VAL A 1 192 ? 11.579 -7.006 -4.797 1.00 97.12 192 VAL A O 1
ATOM 1467 N N . LEU A 1 193 ? 9.510 -6.217 -4.442 1.00 98.12 193 LEU A N 1
ATOM 1468 C CA . LEU A 1 193 ? 9.558 -5.252 -5.553 1.00 98.12 193 LEU A CA 1
ATOM 1469 C C . LEU A 1 193 ? 10.707 -4.242 -5.384 1.00 98.12 193 LEU A C 1
ATOM 1471 O O . LEU A 1 193 ? 11.401 -3.897 -6.339 1.00 98.12 193 LEU A O 1
ATOM 1475 N N . VAL A 1 194 ? 10.926 -3.778 -4.154 1.00 97.81 194 VAL A N 1
ATOM 1476 C CA . VAL A 1 194 ? 12.025 -2.872 -3.803 1.00 97.81 194 VAL A CA 1
ATOM 1477 C C . VAL A 1 194 ? 13.396 -3.535 -3.976 1.00 97.81 194 VAL A C 1
ATOM 1479 O O . VAL A 1 194 ? 14.311 -2.882 -4.473 1.00 97.81 194 VAL A O 1
ATOM 1482 N N . ILE A 1 195 ? 13.548 -4.813 -3.620 1.00 98.00 195 ILE A N 1
ATOM 1483 C CA . ILE A 1 195 ? 14.796 -5.570 -3.809 1.00 98.00 195 ILE A CA 1
ATOM 1484 C C . ILE A 1 195 ? 15.138 -5.679 -5.299 1.00 98.00 195 ILE A C 1
ATOM 1486 O O . ILE A 1 195 ? 16.276 -5.403 -5.678 1.00 98.00 195 ILE A O 1
ATOM 1490 N N . GLU A 1 196 ? 14.168 -6.008 -6.159 1.00 98.38 196 GLU A N 1
ATOM 1491 C CA . GLU A 1 196 ? 14.421 -6.064 -7.608 1.00 98.38 196 GLU A CA 1
ATOM 1492 C C . GLU A 1 196 ? 14.783 -4.689 -8.178 1.00 98.38 196 GLU A C 1
ATOM 1494 O O . GLU A 1 196 ? 15.685 -4.570 -9.007 1.00 98.38 196 GLU A O 1
ATOM 1499 N N . ALA A 1 197 ? 14.150 -3.623 -7.681 1.00 98.44 197 ALA A N 1
ATOM 1500 C CA . ALA A 1 197 ? 14.535 -2.266 -8.045 1.00 98.44 197 ALA A CA 1
ATOM 1501 C C . ALA A 1 197 ? 15.972 -1.944 -7.613 1.00 98.44 197 ALA A C 1
ATOM 1503 O O . ALA A 1 197 ? 16.733 -1.399 -8.404 1.00 98.44 197 ALA A O 1
ATOM 1504 N N . ALA A 1 198 ? 16.375 -2.310 -6.394 1.00 98.31 198 ALA A N 1
ATOM 1505 C CA . ALA A 1 198 ? 17.738 -2.097 -5.915 1.00 98.31 198 ALA A CA 1
ATOM 1506 C C . ALA A 1 198 ? 18.774 -2.854 -6.765 1.00 98.31 198 ALA A C 1
ATOM 1508 O O . ALA A 1 198 ? 19.803 -2.278 -7.122 1.00 98.31 198 ALA A O 1
ATOM 1509 N N . ARG A 1 199 ? 18.473 -4.096 -7.168 1.00 98.00 199 ARG A N 1
ATOM 1510 C CA . ARG A 1 199 ? 19.315 -4.888 -8.083 1.00 98.00 199 ARG A CA 1
ATOM 1511 C C . ARG A 1 199 ? 19.489 -4.219 -9.442 1.00 98.00 199 ARG A C 1
ATOM 1513 O O . ARG A 1 199 ? 20.610 -4.125 -9.934 1.00 98.00 199 ARG A O 1
ATOM 1520 N N . LEU A 1 200 ? 18.414 -3.674 -10.014 1.00 97.50 200 LEU A N 1
ATOM 1521 C CA . LEU A 1 200 ? 18.475 -2.891 -11.258 1.00 97.50 200 LEU A CA 1
ATOM 1522 C C . LEU A 1 200 ? 19.319 -1.611 -11.120 1.00 97.50 200 LEU A C 1
ATOM 1524 O O . LEU A 1 200 ? 19.870 -1.124 -12.105 1.00 97.50 200 LEU A O 1
ATOM 1528 N N . MET A 1 201 ? 19.454 -1.083 -9.902 1.00 97.06 201 MET A N 1
ATOM 1529 C CA . MET A 1 201 ? 20.326 0.055 -9.584 1.00 97.06 201 MET A CA 1
ATOM 1530 C C . MET A 1 201 ? 21.765 -0.358 -9.225 1.00 97.06 201 MET A C 1
ATOM 1532 O O . MET A 1 201 ? 22.582 0.504 -8.898 1.00 97.06 201 MET A O 1
ATOM 1536 N N . GLY A 1 202 ? 22.087 -1.651 -9.317 1.00 96.25 202 GLY A N 1
ATOM 1537 C CA . GLY A 1 202 ? 23.427 -2.208 -9.131 1.00 96.25 202 GLY A CA 1
ATOM 1538 C C . GLY A 1 202 ? 23.676 -2.878 -7.780 1.00 96.25 202 GLY A C 1
ATOM 1539 O O . GLY A 1 202 ? 24.776 -3.384 -7.587 1.00 96.25 202 GLY A O 1
ATOM 1540 N N . ALA A 1 203 ? 22.705 -2.900 -6.860 1.00 96.56 203 ALA A N 1
ATOM 1541 C CA . ALA A 1 203 ? 22.890 -3.534 -5.556 1.00 96.56 203 ALA A CA 1
ATOM 1542 C C . ALA A 1 203 ? 22.971 -5.066 -5.670 1.00 96.56 203 ALA A C 1
ATOM 1544 O O . ALA A 1 203 ? 22.065 -5.713 -6.199 1.00 96.56 203 ALA A O 1
ATOM 1545 N N . GLU A 1 204 ? 24.033 -5.659 -5.127 1.00 94.75 204 GLU A N 1
ATOM 1546 C CA . GLU A 1 204 ? 24.223 -7.112 -5.086 1.00 94.75 204 GLU A CA 1
ATOM 1547 C C . GLU A 1 204 ? 23.569 -7.708 -3.831 1.00 94.75 204 GLU A C 1
ATOM 1549 O O . GLU A 1 204 ? 24.221 -7.897 -2.813 1.00 94.75 204 GLU A O 1
ATOM 1554 N N . ILE A 1 205 ? 22.266 -8.000 -3.907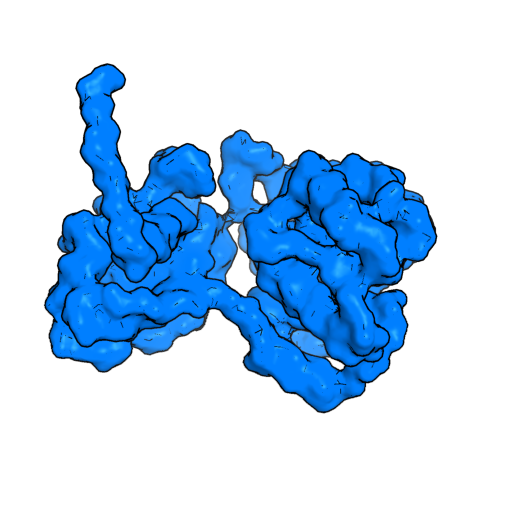 1.00 95.38 205 ILE A N 1
ATOM 1555 C CA . ILE A 1 205 ? 21.492 -8.552 -2.778 1.00 95.38 205 ILE A CA 1
ATOM 1556 C C . ILE A 1 205 ? 21.340 -10.066 -2.941 1.00 95.38 205 ILE A C 1
ATOM 1558 O O . ILE A 1 205 ? 20.596 -10.535 -3.821 1.00 95.38 205 ILE A O 1
ATOM 1562 N N . LEU A 1 206 ? 22.019 -10.827 -2.080 1.00 94.38 206 LEU A N 1
ATOM 1563 C CA . LEU A 1 206 ? 21.992 -12.295 -2.077 1.00 94.38 206 LEU A CA 1
ATOM 1564 C C . LEU A 1 206 ? 20.659 -12.850 -1.548 1.00 94.38 206 LEU A C 1
ATOM 1566 O O . LEU A 1 206 ? 19.849 -12.135 -0.967 1.00 94.38 206 LEU A O 1
ATOM 1570 N N . ALA A 1 207 ? 20.411 -14.146 -1.755 1.00 91.88 207 ALA A N 1
ATOM 1571 C CA . ALA A 1 207 ? 19.144 -14.781 -1.379 1.00 91.88 207 ALA A CA 1
ATOM 1572 C C . ALA A 1 207 ? 18.857 -14.739 0.137 1.00 91.88 207 ALA A C 1
ATOM 1574 O O . ALA A 1 207 ? 17.718 -14.491 0.538 1.00 91.88 207 ALA A O 1
ATOM 1575 N N . ASP A 1 208 ? 19.880 -14.948 0.970 1.00 94.12 208 ASP A N 1
ATOM 1576 C CA . ASP A 1 208 ? 19.735 -14.925 2.431 1.00 94.12 208 ASP A CA 1
ATOM 1577 C C . ASP A 1 208 ? 19.460 -13.504 2.938 1.00 94.12 208 ASP A C 1
ATOM 1579 O O . ASP A 1 208 ? 18.528 -13.293 3.712 1.00 94.12 208 ASP A O 1
ATOM 1583 N N . GLU A 1 209 ? 20.186 -12.517 2.409 1.00 94.75 209 GLU A N 1
ATOM 1584 C CA . GLU A 1 209 ? 19.965 -11.095 2.695 1.00 94.75 209 GLU A CA 1
ATOM 1585 C C . GLU A 1 209 ? 18.571 -10.641 2.239 1.00 94.75 209 GLU A C 1
ATOM 1587 O O . GLU A 1 209 ? 17.845 -9.991 2.987 1.00 94.75 209 GLU A O 1
ATOM 1592 N N . ALA A 1 210 ? 18.137 -11.048 1.042 1.00 94.38 210 ALA A N 1
ATOM 1593 C CA . ALA A 1 210 ? 16.786 -10.779 0.562 1.00 94.38 210 ALA A CA 1
ATOM 1594 C C . ALA A 1 210 ? 15.729 -11.386 1.496 1.00 94.38 210 ALA A C 1
ATOM 1596 O O . ALA A 1 210 ? 14.726 -10.741 1.800 1.00 94.38 210 ALA A O 1
ATOM 1597 N N . THR A 1 211 ? 15.952 -12.610 1.981 1.00 94.12 211 THR A N 1
ATOM 1598 C CA . THR A 1 211 ? 15.049 -13.271 2.933 1.00 94.12 211 THR A CA 1
ATOM 1599 C C . THR A 1 211 ? 14.963 -12.497 4.246 1.00 94.12 211 THR A C 1
ATOM 1601 O O . THR A 1 211 ? 13.863 -12.315 4.775 1.00 94.12 211 THR A O 1
ATOM 1604 N N . GLU A 1 212 ? 16.094 -12.006 4.750 1.00 94.44 212 GLU A N 1
ATOM 1605 C CA . GLU A 1 212 ? 16.145 -11.175 5.951 1.00 94.44 212 GLU A CA 1
ATOM 1606 C C . GLU A 1 212 ? 15.397 -9.850 5.750 1.00 94.44 212 GLU A C 1
ATOM 1608 O O . GLU A 1 212 ? 14.485 -9.549 6.525 1.00 94.44 212 GLU A O 1
ATOM 1613 N N . LEU A 1 213 ? 15.677 -9.121 4.665 1.00 93.94 213 LEU A N 1
ATOM 1614 C CA . LEU A 1 213 ? 14.995 -7.869 4.317 1.00 93.94 213 LEU A CA 1
ATOM 1615 C C . LEU A 1 213 ? 13.476 -8.052 4.205 1.00 93.94 213 LEU A C 1
ATOM 1617 O O . LEU A 1 213 ? 12.711 -7.226 4.703 1.00 93.94 213 LEU A O 1
ATOM 1621 N N . ILE A 1 214 ? 13.020 -9.145 3.581 1.00 93.56 214 ILE A N 1
ATOM 1622 C CA . ILE A 1 214 ? 11.592 -9.477 3.485 1.00 93.56 214 ILE A CA 1
ATOM 1623 C C . ILE A 1 214 ? 11.015 -9.746 4.878 1.00 93.56 214 ILE A C 1
ATOM 1625 O O . ILE A 1 214 ? 9.938 -9.249 5.193 1.00 93.56 214 ILE A O 1
ATOM 1629 N N . SER A 1 215 ? 11.713 -10.496 5.734 1.00 91.06 215 SER A N 1
ATOM 1630 C CA . SER A 1 215 ? 11.235 -10.784 7.094 1.00 91.06 215 SER A CA 1
ATOM 1631 C C . SER A 1 215 ? 11.129 -9.535 7.979 1.00 91.06 215 SER A C 1
ATOM 1633 O O . SER A 1 215 ? 10.268 -9.481 8.854 1.00 91.06 215 SER A O 1
ATOM 1635 N N . GLN A 1 216 ? 11.957 -8.524 7.710 1.00 90.19 216 GLN A N 1
ATOM 1636 C CA . GLN A 1 216 ? 11.988 -7.232 8.398 1.00 90.19 216 GLN A CA 1
ATOM 1637 C C . GLN A 1 216 ? 11.217 -6.145 7.632 1.00 90.19 216 GLN A C 1
ATOM 1639 O O . GLN A 1 216 ? 11.457 -4.952 7.832 1.00 90.19 216 GLN A O 1
ATOM 1644 N N . ALA A 1 217 ? 10.311 -6.537 6.726 1.00 88.25 217 ALA A N 1
ATOM 1645 C CA . ALA A 1 217 ? 9.577 -5.591 5.901 1.00 88.25 217 ALA A CA 1
ATOM 1646 C C . ALA A 1 217 ? 8.884 -4.522 6.771 1.00 88.25 217 ALA A C 1
ATOM 1648 O O . ALA A 1 217 ? 8.141 -4.867 7.692 1.00 88.25 217 ALA A O 1
ATOM 1649 N N . PRO A 1 218 ? 9.098 -3.224 6.487 1.00 80.69 218 PRO A N 1
ATOM 1650 C CA . PRO A 1 218 ? 8.597 -2.161 7.344 1.00 80.69 218 PRO A CA 1
ATOM 1651 C C . PRO A 1 218 ? 7.067 -2.109 7.327 1.00 80.69 218 PRO A C 1
ATOM 1653 O O . PRO A 1 218 ? 6.447 -1.898 6.277 1.00 80.69 218 PRO A O 1
ATOM 1656 N N . ASP A 1 219 ? 6.469 -2.255 8.508 1.00 76.06 219 ASP A N 1
ATOM 1657 C CA . ASP A 1 219 ? 5.030 -2.153 8.718 1.00 76.06 219 ASP A CA 1
ATOM 1658 C C . ASP A 1 219 ? 4.582 -0.705 9.023 1.00 76.06 219 ASP A C 1
ATOM 1660 O O . ASP A 1 219 ? 5.334 0.267 8.893 1.00 76.06 219 ASP A O 1
ATOM 1664 N N . ARG A 1 220 ? 3.292 -0.541 9.333 1.00 76.75 220 ARG A N 1
ATOM 1665 C CA . ARG A 1 220 ? 2.688 0.744 9.731 1.00 76.75 220 ARG A CA 1
ATOM 1666 C C . ARG A 1 220 ? 2.090 0.666 11.132 1.00 76.75 220 ARG A C 1
ATOM 1668 O O . ARG A 1 220 ? 1.002 1.207 11.363 1.00 76.75 220 ARG A O 1
ATOM 1675 N N . ILE A 1 221 ? 2.769 -0.040 12.028 1.00 86.31 221 ILE A N 1
ATOM 1676 C CA . ILE A 1 221 ? 2.355 -0.204 13.415 1.00 86.31 221 ILE A CA 1
ATOM 1677 C C . ILE A 1 221 ? 3.130 0.791 14.272 1.00 86.31 221 ILE A C 1
ATOM 1679 O O . ILE A 1 221 ? 4.357 0.812 14.282 1.00 86.31 221 ILE A O 1
ATOM 1683 N N . HIS A 1 222 ? 2.400 1.613 15.020 1.00 89.88 222 HIS A N 1
ATOM 1684 C CA . HIS A 1 222 ? 2.970 2.450 16.075 1.00 89.88 222 HIS A CA 1
ATOM 1685 C C . HIS A 1 222 ? 2.307 2.110 17.399 1.00 89.88 222 HIS A C 1
ATOM 1687 O O . HIS A 1 222 ? 1.093 1.913 17.462 1.00 89.88 222 HIS A O 1
ATOM 1693 N N . SER A 1 223 ? 3.098 2.022 18.460 1.00 93.62 223 SER A N 1
ATOM 1694 C CA . SER A 1 223 ? 2.600 1.685 19.791 1.00 93.62 223 SER A CA 1
ATOM 1695 C C . SER A 1 223 ? 2.277 2.957 20.560 1.00 93.62 223 SER A C 1
ATOM 1697 O O . SER A 1 223 ? 3.183 3.636 21.030 1.00 93.62 223 SER A O 1
ATOM 1699 N N . PHE A 1 224 ? 0.988 3.263 20.718 1.00 93.94 224 PHE A N 1
ATOM 1700 C CA . PHE A 1 224 ? 0.545 4.408 21.517 1.00 93.94 224 PHE A CA 1
ATOM 1701 C C . PHE A 1 224 ? 0.337 4.015 22.978 1.00 93.94 224 PHE A C 1
ATOM 1703 O O . PHE A 1 224 ? -0.208 2.950 23.276 1.00 93.94 224 PHE A O 1
ATOM 1710 N N . SER A 1 225 ? 0.702 4.913 23.894 1.00 91.94 225 SER A N 1
ATOM 1711 C CA . SER A 1 225 ? 0.373 4.773 25.316 1.00 91.94 225 SER A CA 1
ATOM 1712 C C . SER A 1 225 ? -0.969 5.440 25.627 1.00 91.94 225 SER A C 1
ATOM 1714 O O . SER A 1 225 ? -1.118 6.651 25.474 1.00 91.94 225 SER A O 1
ATOM 1716 N N . ALA A 1 226 ? -1.954 4.669 26.088 1.00 89.81 226 ALA A N 1
ATOM 1717 C CA . ALA A 1 226 ? -3.281 5.172 26.441 1.00 89.81 226 ALA A CA 1
ATOM 1718 C C . ALA A 1 226 ? -3.848 4.420 27.650 1.00 89.81 226 ALA A C 1
ATOM 1720 O O . ALA A 1 226 ? -3.748 3.200 27.735 1.00 89.81 226 ALA A O 1
ATOM 1721 N N . GLY A 1 227 ? -4.436 5.138 28.614 1.00 82.94 227 GLY A N 1
ATOM 1722 C CA . GLY A 1 227 ? -5.036 4.506 29.799 1.00 82.94 227 GLY A CA 1
ATOM 1723 C C . GLY A 1 227 ? -4.061 3.649 30.621 1.00 82.94 227 GLY A C 1
ATOM 1724 O O . GLY A 1 227 ? -4.483 2.667 31.223 1.00 82.94 227 GLY A O 1
ATOM 1725 N N . GLY A 1 228 ? -2.764 3.984 30.601 1.00 86.69 228 GLY A N 1
ATOM 1726 C CA . GLY A 1 228 ? -1.705 3.220 31.271 1.00 86.69 228 GLY A CA 1
ATOM 1727 C C . GLY A 1 228 ? -1.273 1.932 30.558 1.00 86.69 228 GLY A C 1
ATOM 1728 O O . GLY A 1 228 ? -0.520 1.164 31.144 1.00 86.69 228 GLY A O 1
ATOM 1729 N N . LYS A 1 229 ? -1.732 1.689 29.323 1.00 92.56 229 LYS A N 1
ATOM 1730 C CA . LYS A 1 229 ? -1.412 0.498 28.520 1.00 92.56 229 LYS A CA 1
ATOM 1731 C C . LYS A 1 229 ? -0.749 0.880 27.206 1.00 92.56 229 LYS A C 1
ATOM 1733 O O . LYS A 1 229 ? -0.954 1.994 26.715 1.00 92.56 229 LYS A O 1
ATOM 1738 N N . VAL A 1 230 ? -0.004 -0.055 26.624 1.00 93.56 230 VAL A N 1
ATOM 1739 C CA . VAL A 1 230 ? 0.661 0.124 25.327 1.00 93.56 230 VAL A CA 1
ATOM 1740 C C . VAL A 1 230 ? -0.145 -0.603 24.258 1.00 93.56 230 VAL A C 1
ATOM 1742 O O . VAL A 1 230 ? -0.366 -1.807 24.346 1.00 93.56 230 VAL A O 1
ATOM 1745 N N . VAL A 1 231 ? -0.600 0.130 23.244 1.00 96.19 231 VAL A N 1
ATOM 1746 C CA . VAL A 1 231 ? -1.515 -0.389 22.222 1.00 96.19 231 VAL A CA 1
ATOM 1747 C C . VAL A 1 231 ? -0.857 -0.313 20.844 1.00 96.19 231 VAL A C 1
ATOM 1749 O O . VAL A 1 231 ? -0.817 0.771 20.246 1.00 96.19 231 VAL A O 1
ATOM 1752 N N . PRO A 1 232 ? -0.370 -1.447 20.302 1.00 95.50 232 PRO A N 1
ATOM 1753 C CA . PRO A 1 232 ? 0.030 -1.548 18.905 1.00 95.50 232 PRO A CA 1
ATOM 1754 C C . PRO A 1 232 ? -1.124 -1.128 17.992 1.00 95.50 232 PRO A C 1
ATOM 1756 O O . PRO A 1 232 ? -2.219 -1.698 18.038 1.00 95.50 232 PRO A O 1
ATOM 1759 N N . THR A 1 233 ? -0.886 -0.096 17.190 1.00 95.31 233 THR A N 1
ATOM 1760 C CA . THR A 1 233 ? -1.920 0.586 16.417 1.00 95.31 233 THR A CA 1
ATOM 1761 C C . THR A 1 233 ? -1.554 0.633 14.942 1.00 95.31 233 THR A C 1
ATOM 1763 O O . THR A 1 233 ? -0.573 1.263 14.551 1.00 95.31 233 THR A O 1
ATOM 1766 N N . HIS A 1 234 ? -2.382 -0.002 14.116 1.00 93.50 234 HIS A N 1
ATOM 1767 C CA . HIS A 1 234 ? -2.259 -0.004 12.664 1.00 93.50 234 HIS A CA 1
ATOM 1768 C C . HIS A 1 234 ? -2.960 1.208 12.050 1.00 93.50 234 HIS A C 1
ATOM 1770 O O . HIS A 1 234 ? -4.150 1.446 12.278 1.00 93.50 234 HIS A O 1
ATOM 1776 N N . LEU A 1 235 ? -2.245 1.931 11.190 1.00 91.00 235 LEU A N 1
ATOM 1777 C CA . LEU A 1 235 ? -2.831 2.959 10.333 1.00 91.00 235 LEU A CA 1
ATOM 1778 C C . LEU A 1 235 ? -3.465 2.338 9.076 1.00 91.00 235 LEU A C 1
ATOM 1780 O O . LEU A 1 235 ? -2.760 1.761 8.244 1.00 91.00 235 LEU A O 1
ATOM 1784 N N . ALA A 1 236 ? -4.764 2.564 8.869 1.00 89.44 236 ALA A N 1
ATOM 1785 C CA . ALA A 1 236 ? -5.493 2.123 7.680 1.00 89.44 236 ALA A CA 1
ATOM 1786 C C . ALA A 1 236 ? -6.363 3.251 7.094 1.00 89.44 236 ALA A C 1
ATOM 1788 O O . ALA A 1 236 ? -7.086 3.939 7.811 1.00 89.44 236 ALA A O 1
ATOM 1789 N N . LYS A 1 237 ? -6.297 3.465 5.775 1.00 82.88 237 LYS A N 1
ATOM 1790 C CA . LYS A 1 237 ? -6.879 4.646 5.097 1.00 82.88 237 LYS A CA 1
ATOM 1791 C C . LYS A 1 237 ? -8.003 4.326 4.110 1.00 82.88 237 LYS A C 1
ATOM 1793 O O . LYS A 1 237 ? -8.762 5.213 3.748 1.00 82.88 237 LYS A O 1
ATOM 1798 N N . ASN A 1 238 ? -8.082 3.082 3.657 1.00 84.44 238 ASN A N 1
ATOM 1799 C CA . ASN A 1 238 ? -8.983 2.626 2.599 1.00 84.44 238 ASN A CA 1
ATOM 1800 C C . ASN A 1 238 ? -9.331 1.140 2.812 1.00 84.44 238 ASN A C 1
ATOM 1802 O O . ASN A 1 238 ? -8.681 0.483 3.632 1.00 84.44 238 ASN A O 1
ATOM 1806 N N . PRO A 1 239 ? -10.315 0.577 2.088 1.00 88.31 239 PRO A N 1
ATOM 1807 C CA . PRO A 1 239 ? -10.724 -0.810 2.283 1.00 88.31 239 PRO A CA 1
ATOM 1808 C C . PRO A 1 239 ? -9.582 -1.825 2.261 1.00 88.31 239 PRO A C 1
ATOM 1810 O O . PRO A 1 239 ? -9.574 -2.734 3.085 1.00 88.31 239 PRO A O 1
ATOM 1813 N N . GLU A 1 240 ? -8.599 -1.674 1.370 1.00 86.38 240 GLU A N 1
ATOM 1814 C CA . GLU A 1 240 ? -7.506 -2.647 1.276 1.00 86.38 240 GLU A CA 1
ATOM 1815 C C . GLU A 1 240 ? -6.551 -2.580 2.470 1.00 86.38 240 GLU A C 1
ATOM 1817 O O . GLU A 1 240 ? -6.259 -3.609 3.077 1.00 86.38 240 GLU A O 1
ATOM 1822 N N . SER A 1 241 ? -6.139 -1.379 2.885 1.00 86.62 241 SER A N 1
ATOM 1823 C CA . SER A 1 241 ? -5.321 -1.220 4.097 1.00 86.62 241 SER A CA 1
ATOM 1824 C C . SER A 1 241 ? -6.060 -1.657 5.367 1.00 86.62 241 SER A C 1
ATOM 1826 O O . SER A 1 241 ? -5.429 -2.173 6.286 1.00 86.62 241 SER A O 1
ATOM 1828 N N . TRP A 1 242 ? -7.391 -1.531 5.410 1.00 91.62 242 TRP A N 1
ATOM 1829 C CA . TRP A 1 242 ? -8.206 -2.075 6.499 1.00 91.62 242 TRP A CA 1
ATOM 1830 C C . TRP A 1 242 ? -8.259 -3.602 6.486 1.00 91.62 242 TRP A C 1
ATOM 1832 O O . TRP A 1 242 ? -8.104 -4.215 7.539 1.00 91.62 242 TRP A O 1
ATOM 1842 N N . ARG A 1 243 ? -8.434 -4.237 5.319 1.00 90.38 243 ARG A N 1
ATOM 1843 C CA . ARG A 1 243 ? -8.389 -5.706 5.201 1.00 90.38 243 ARG A CA 1
ATOM 1844 C C . ARG A 1 243 ? -7.040 -6.264 5.631 1.00 90.38 243 ARG A C 1
ATOM 1846 O O . ARG A 1 243 ? -7.012 -7.278 6.322 1.00 90.38 243 ARG A O 1
ATOM 1853 N N . GLN A 1 244 ? -5.951 -5.599 5.245 1.00 87.19 244 GLN A N 1
ATOM 1854 C CA . GLN A 1 244 ? -4.612 -5.977 5.679 1.00 87.19 244 GLN A CA 1
ATOM 1855 C C . GLN A 1 244 ? -4.487 -5.866 7.203 1.00 87.19 244 GLN A C 1
ATOM 1857 O O . GLN A 1 244 ? -4.207 -6.866 7.853 1.00 87.19 244 GLN A O 1
ATOM 1862 N N . ALA A 1 245 ? -4.800 -4.699 7.778 1.00 91.44 245 ALA A N 1
ATOM 1863 C CA . ALA A 1 245 ? -4.713 -4.488 9.222 1.00 91.44 245 ALA A CA 1
ATOM 1864 C C . ALA A 1 245 ? -5.577 -5.482 10.020 1.00 91.44 245 ALA A C 1
ATOM 1866 O O . ALA A 1 245 ? -5.147 -5.969 11.057 1.00 91.44 245 ALA A O 1
ATOM 1867 N N . LEU A 1 246 ? -6.771 -5.837 9.526 1.00 93.75 246 LEU A N 1
ATOM 1868 C CA . LEU A 1 246 ? -7.630 -6.868 10.126 1.00 93.75 246 LEU A CA 1
ATOM 1869 C C . LEU A 1 246 ? -7.034 -8.279 10.038 1.00 93.75 246 LEU A C 1
ATOM 1871 O O . LEU A 1 246 ? -7.313 -9.111 10.900 1.00 93.75 246 LEU A O 1
ATOM 1875 N N . GLY A 1 247 ? -6.255 -8.565 8.993 1.00 89.75 247 GLY A N 1
ATOM 1876 C CA . GLY A 1 247 ? -5.525 -9.822 8.840 1.00 89.75 247 GLY A CA 1
ATOM 1877 C C . GLY A 1 247 ? -4.451 -10.020 9.910 1.00 89.75 247 GLY A C 1
ATOM 1878 O O . GLY A 1 247 ? -4.241 -11.157 10.331 1.00 89.75 247 GLY A O 1
ATOM 1879 N N . ASP A 1 248 ? -3.869 -8.918 10.386 1.00 88.56 248 ASP A N 1
ATOM 1880 C CA . ASP A 1 248 ? -2.774 -8.877 11.365 1.00 88.56 248 ASP A CA 1
ATOM 1881 C C . ASP A 1 248 ? -3.272 -8.831 12.827 1.00 88.56 248 ASP A C 1
ATOM 1883 O O . ASP A 1 248 ? -2.484 -8.841 13.779 1.00 88.56 248 ASP A O 1
ATOM 1887 N N . VAL A 1 249 ? -4.594 -8.793 13.040 1.00 92.38 249 VAL A N 1
ATOM 1888 C CA . VAL A 1 249 ? -5.185 -8.803 14.384 1.00 92.38 249 VAL A CA 1
ATOM 1889 C C . VAL A 1 249 ? -5.060 -10.192 15.010 1.00 92.38 249 VAL A C 1
ATOM 1891 O O . VAL A 1 249 ? -5.731 -11.146 14.609 1.00 92.38 249 VAL A O 1
ATOM 1894 N N . LEU A 1 250 ? -4.255 -10.275 16.066 1.00 93.12 250 LEU A N 1
ATOM 1895 C CA . LEU A 1 250 ? -4.056 -11.460 16.900 1.00 93.12 250 LEU A CA 1
ATOM 1896 C C . LEU A 1 250 ? -4.749 -11.322 18.265 1.00 93.12 250 LEU A C 1
ATOM 1898 O O . LEU A 1 250 ? -5.268 -12.306 18.786 1.00 93.12 250 LEU A O 1
ATOM 1902 N N . ALA A 1 251 ? -4.815 -10.110 18.823 1.00 94.31 251 ALA A N 1
ATOM 1903 C CA . ALA A 1 251 ? -5.393 -9.839 20.138 1.00 94.31 251 ALA A CA 1
ATOM 1904 C C . ALA A 1 251 ? -6.912 -10.067 20.170 1.00 94.31 251 ALA A C 1
ATOM 1906 O O . ALA A 1 251 ? -7.605 -9.856 19.175 1.00 94.31 251 ALA A O 1
ATOM 1907 N N . ASP A 1 252 ? -7.452 -10.466 21.323 1.00 95.56 252 ASP A N 1
ATOM 1908 C CA . ASP A 1 252 ? -8.903 -10.639 21.520 1.00 95.56 252 ASP A CA 1
ATOM 1909 C C . ASP A 1 252 ? -9.625 -9.345 21.894 1.00 95.56 252 ASP A C 1
ATOM 1911 O O . ASP A 1 252 ? -10.853 -9.300 21.913 1.00 95.56 252 ASP A O 1
ATOM 1915 N N . GLN A 1 253 ? -8.871 -8.282 22.162 1.00 96.81 253 GLN A N 1
ATOM 1916 C CA . GLN A 1 253 ? -9.381 -6.962 22.507 1.00 96.81 253 GLN A CA 1
ATOM 1917 C C . GLN A 1 253 ? -8.928 -5.970 21.440 1.00 96.81 253 GLN A C 1
ATOM 1919 O O . GLN A 1 253 ? -7.727 -5.791 21.224 1.00 96.81 253 GLN A O 1
ATOM 1924 N N . VAL A 1 254 ? -9.889 -5.357 20.746 1.00 97.81 254 VAL A N 1
ATOM 1925 C CA . VAL A 1 254 ? -9.618 -4.549 19.550 1.00 97.81 254 VAL A CA 1
ATOM 1926 C C . VAL A 1 254 ? -10.298 -3.188 19.641 1.00 97.81 254 VAL A C 1
ATOM 1928 O O . VAL A 1 254 ? -11.502 -3.104 19.886 1.00 97.81 254 VAL A O 1
ATOM 1931 N N . VAL A 1 255 ? -9.546 -2.115 19.394 1.00 98.25 255 VAL A N 1
ATOM 1932 C CA . VAL A 1 255 ? -10.096 -0.763 19.209 1.00 98.25 255 VAL A CA 1
ATOM 1933 C C . VAL A 1 255 ? -10.171 -0.438 17.722 1.00 98.25 255 VAL A C 1
ATOM 1935 O O . VAL A 1 255 ? -9.166 -0.507 17.019 1.00 98.25 255 VAL A O 1
ATOM 1938 N N . LEU A 1 256 ? -11.339 -0.012 17.243 1.00 98.19 256 LEU A N 1
ATOM 1939 C CA . LEU A 1 256 ? -11.481 0.575 15.908 1.00 98.19 256 LEU A CA 1
ATOM 1940 C C . LEU A 1 256 ? -11.740 2.078 16.042 1.00 98.19 256 LEU A C 1
ATOM 1942 O O . LEU A 1 256 ? -12.757 2.469 16.614 1.00 98.19 256 LEU A O 1
ATOM 1946 N N . SER A 1 257 ? -10.847 2.928 15.523 1.00 97.50 257 SER A N 1
ATOM 1947 C CA . SER A 1 257 ? -11.009 4.393 15.573 1.00 97.50 257 SER A CA 1
ATOM 1948 C C . SER A 1 257 ? -11.210 4.991 14.185 1.00 97.50 257 SER A C 1
ATOM 1950 O O . SER A 1 257 ? -10.283 5.030 13.369 1.00 97.50 257 SER A O 1
ATOM 1952 N N . VAL A 1 258 ? -12.418 5.481 13.906 1.00 96.25 258 VAL A N 1
ATOM 1953 C CA . VAL A 1 258 ? -12.787 5.991 12.579 1.00 96.25 258 VAL A CA 1
ATOM 1954 C C . VAL A 1 258 ? -13.215 7.452 12.660 1.00 96.25 258 VAL A C 1
ATOM 1956 O O . VAL A 1 258 ? -14.203 7.791 13.313 1.00 96.25 258 VAL A O 1
ATOM 1959 N N . ASN A 1 259 ? -12.493 8.300 11.934 1.00 94.75 259 ASN A N 1
ATOM 1960 C CA . ASN A 1 259 ? -12.850 9.677 11.624 1.00 94.75 259 ASN A CA 1
ATOM 1961 C C . ASN A 1 259 ? -13.266 9.795 10.148 1.00 94.75 259 ASN A C 1
ATOM 1963 O O . ASN A 1 259 ? -13.019 8.889 9.351 1.00 94.75 259 ASN A O 1
ATOM 1967 N N . ALA A 1 260 ? -13.899 10.914 9.789 1.00 90.31 260 ALA A N 1
ATOM 1968 C CA . ALA A 1 260 ? -14.291 11.214 8.408 1.00 90.31 260 ALA A CA 1
ATOM 1969 C C . ALA A 1 260 ? -14.087 12.702 8.086 1.00 90.31 260 ALA A C 1
ATOM 1971 O O . ALA A 1 260 ? -15.041 13.452 7.841 1.00 90.31 260 ALA A O 1
ATOM 1972 N N . ARG A 1 261 ? -12.827 13.147 8.113 1.00 89.06 261 ARG A N 1
ATOM 1973 C CA . ARG A 1 261 ? -12.435 14.522 7.769 1.00 89.06 261 ARG A CA 1
ATOM 1974 C C . ARG A 1 261 ? -12.070 14.623 6.287 1.00 89.06 261 ARG A C 1
ATOM 1976 O O . ARG A 1 261 ? -12.121 13.646 5.547 1.00 89.06 261 ARG A O 1
ATOM 1983 N N . GLY A 1 262 ? -11.701 15.824 5.829 1.00 80.75 262 GLY A N 1
ATOM 1984 C CA . GLY A 1 262 ? -11.415 16.088 4.411 1.00 80.75 262 GLY A CA 1
ATOM 1985 C C . GLY A 1 262 ? -10.451 15.077 3.779 1.00 80.75 262 GLY A C 1
ATOM 1986 O O . GLY A 1 262 ? -10.755 14.536 2.726 1.00 80.75 262 GLY A O 1
ATOM 1987 N N . ILE A 1 263 ? -9.349 14.768 4.467 1.00 73.44 263 ILE A N 1
ATOM 1988 C CA . ILE A 1 263 ? -8.339 13.816 3.990 1.00 73.44 263 ILE A CA 1
ATOM 1989 C C . ILE A 1 263 ? -8.673 12.345 4.272 1.00 73.44 263 ILE A C 1
ATOM 1991 O O . ILE A 1 263 ? -7.972 11.489 3.758 1.00 73.44 263 ILE A O 1
ATOM 1995 N N . ASP A 1 264 ? -9.683 12.020 5.082 1.00 75.94 264 ASP A N 1
ATOM 1996 C CA . ASP A 1 264 ? -10.157 10.631 5.235 1.00 75.94 264 ASP A CA 1
ATOM 1997 C C . ASP A 1 264 ? -11.226 10.288 4.184 1.00 75.94 264 ASP A C 1
ATOM 1999 O O . ASP A 1 264 ? -11.459 9.124 3.876 1.00 75.94 264 ASP A O 1
ATOM 2003 N N . GLY A 1 265 ? -11.878 11.316 3.632 1.00 78.75 265 GLY A N 1
ATOM 2004 C CA . GLY A 1 265 ? -13.156 11.195 2.946 1.00 78.75 265 GLY A CA 1
ATOM 2005 C C . GLY A 1 265 ? -14.314 11.357 3.933 1.00 78.75 265 GLY A C 1
ATOM 2006 O O . GLY A 1 265 ? -14.361 10.733 4.989 1.00 78.75 265 GLY A O 1
ATOM 2007 N N . ARG A 1 266 ? -15.276 12.221 3.588 1.00 84.19 266 ARG A N 1
ATOM 2008 C CA . ARG A 1 266 ? -16.468 12.466 4.427 1.00 84.19 266 ARG A CA 1
ATOM 2009 C C . ARG A 1 266 ? -17.510 11.347 4.338 1.00 84.19 266 ARG A C 1
ATOM 2011 O O . ARG A 1 266 ? -18.362 11.230 5.222 1.00 84.19 266 ARG A O 1
ATOM 2018 N N . ASP A 1 267 ? -17.457 10.573 3.256 1.00 85.56 267 ASP A N 1
ATOM 2019 C CA . ASP A 1 267 ? -18.301 9.406 3.031 1.00 85.56 267 ASP A CA 1
ATOM 2020 C C . ASP A 1 267 ? -17.653 8.160 3.650 1.00 85.56 267 ASP A C 1
ATOM 2022 O O . ASP A 1 267 ? -16.525 7.801 3.317 1.00 85.56 267 ASP A O 1
ATOM 2026 N N . THR A 1 268 ? -18.381 7.511 4.556 1.00 88.94 268 THR A N 1
ATOM 2027 C CA . THR A 1 268 ? -17.979 6.293 5.271 1.00 88.94 268 THR A CA 1
ATOM 2028 C C . THR A 1 268 ? -18.535 5.017 4.633 1.00 88.94 268 THR A C 1
ATOM 2030 O O . THR A 1 268 ? -18.386 3.934 5.197 1.00 88.94 268 THR A O 1
ATOM 2033 N N . SER A 1 269 ? -19.142 5.103 3.443 1.00 88.88 269 SER A N 1
ATOM 2034 C CA . SER A 1 269 ? -19.688 3.957 2.702 1.00 88.88 269 SER A CA 1
ATOM 2035 C C . SER A 1 269 ? -18.660 2.847 2.445 1.00 88.88 269 SER A C 1
ATOM 2037 O O . SER A 1 269 ? -19.019 1.673 2.426 1.00 88.88 269 SER A O 1
ATOM 2039 N N . TRP A 1 270 ? -17.371 3.182 2.362 1.00 87.25 270 TRP A N 1
ATOM 2040 C CA . TRP A 1 270 ? -16.273 2.220 2.209 1.00 87.25 270 TRP A CA 1
ATOM 2041 C C . TRP A 1 270 ? -16.168 1.201 3.359 1.00 87.25 270 TRP A C 1
ATOM 2043 O O . TRP A 1 270 ? -15.622 0.117 3.158 1.00 87.25 270 TRP A O 1
ATOM 2053 N N . LEU A 1 271 ? -16.728 1.493 4.543 1.00 91.81 271 LEU A N 1
ATOM 2054 C CA . LEU A 1 271 ? -16.846 0.525 5.644 1.00 91.81 271 LEU A CA 1
ATOM 2055 C C . LEU A 1 271 ? -17.637 -0.726 5.217 1.00 91.81 271 LEU A C 1
ATOM 2057 O O . LEU A 1 271 ? -17.448 -1.815 5.756 1.00 91.81 271 LEU A O 1
ATOM 2061 N N . TRP A 1 272 ? -18.521 -0.601 4.228 1.00 92.06 272 TRP A N 1
ATOM 2062 C CA . TRP A 1 272 ? -19.327 -1.710 3.718 1.00 92.06 272 TRP A CA 1
ATOM 2063 C C . TRP A 1 272 ? -18.558 -2.649 2.787 1.00 92.06 272 TRP A C 1
ATOM 2065 O O . TRP A 1 272 ? -18.926 -3.815 2.682 1.00 92.06 272 TRP A O 1
ATOM 2075 N N . ASP A 1 273 ? -17.447 -2.194 2.206 1.00 89.00 273 ASP A N 1
ATOM 2076 C CA . ASP A 1 273 ? -16.595 -3.006 1.331 1.00 89.00 273 ASP A CA 1
ATOM 2077 C C . ASP A 1 273 ? -15.659 -3.953 2.105 1.00 89.00 273 ASP A C 1
ATOM 2079 O O . ASP A 1 273 ? -14.963 -4.783 1.511 1.00 89.00 273 ASP A O 1
ATOM 2083 N N . ILE A 1 274 ? -15.587 -3.820 3.430 1.00 91.94 274 ILE A N 1
ATOM 2084 C CA . ILE A 1 274 ? -14.662 -4.570 4.283 1.00 91.94 274 ILE A CA 1
ATOM 2085 C C . ILE A 1 274 ? -15.373 -5.769 4.902 1.00 91.94 274 ILE A C 1
ATOM 2087 O O . ILE A 1 274 ? -16.498 -5.657 5.388 1.00 91.94 274 ILE A O 1
ATOM 2091 N N . ASP A 1 275 ? -14.689 -6.913 4.925 1.00 92.56 275 ASP A N 1
ATOM 2092 C CA . ASP A 1 275 ? -15.110 -8.086 5.685 1.00 92.56 275 ASP A CA 1
ATOM 2093 C C . ASP A 1 275 ? -14.470 -8.066 7.083 1.00 92.56 275 ASP A C 1
ATOM 2095 O O . ASP A 1 275 ? -13.260 -8.233 7.229 1.00 92.56 275 ASP A O 1
ATOM 2099 N N . TYR A 1 276 ? -15.294 -7.889 8.118 1.00 96.50 276 TYR A N 1
ATOM 2100 C CA . TYR A 1 276 ? -14.857 -7.861 9.515 1.00 96.50 276 TYR A CA 1
ATOM 2101 C C . TYR A 1 276 ? -14.880 -9.240 10.191 1.00 96.50 276 TYR A C 1
ATOM 2103 O O . TYR A 1 276 ? -14.757 -9.322 11.412 1.00 96.50 276 TYR A O 1
ATOM 2111 N N . ALA A 1 277 ? -15.029 -10.345 9.447 1.00 94.50 277 ALA A N 1
ATOM 2112 C CA . ALA A 1 277 ? -15.195 -11.689 10.012 1.00 94.50 277 ALA A CA 1
ATOM 2113 C C . ALA A 1 277 ? -14.080 -12.095 10.991 1.00 94.50 277 ALA A C 1
ATOM 2115 O O . ALA A 1 277 ? -14.342 -12.852 11.924 1.00 94.50 277 ALA A O 1
ATOM 2116 N N . LYS A 1 278 ? -12.867 -11.555 10.818 1.00 94.75 278 LYS A N 1
ATOM 2117 C CA . LYS A 1 278 ? -11.719 -11.743 11.722 1.00 94.75 278 LYS A CA 1
ATOM 2118 C C . LYS A 1 278 ? -11.950 -11.240 13.151 1.00 94.75 278 LYS A C 1
ATOM 2120 O O . LYS A 1 278 ? -11.254 -11.675 14.060 1.00 94.75 278 LYS A O 1
ATOM 2125 N N . LEU A 1 279 ? -12.931 -10.363 13.354 1.00 96.88 279 LEU A N 1
ATOM 2126 C CA . LEU A 1 279 ? -13.293 -9.822 14.663 1.00 96.88 279 LEU A CA 1
ATOM 2127 C C . LEU A 1 279 ? -14.376 -10.634 15.386 1.00 96.88 279 LEU A C 1
ATOM 2129 O O . LEU A 1 279 ? -14.716 -10.317 16.522 1.00 96.88 279 LEU A O 1
ATOM 2133 N N . ARG A 1 280 ? -14.940 -11.678 14.765 1.00 95.75 280 ARG A N 1
ATOM 2134 C CA . ARG A 1 280 ? -15.942 -12.519 15.436 1.00 95.75 280 ARG A CA 1
ATOM 2135 C C . ARG A 1 280 ? -15.342 -13.200 16.665 1.00 95.75 280 ARG A C 1
ATOM 2137 O O . ARG A 1 280 ? -14.260 -13.772 16.591 1.00 95.75 280 ARG A O 1
ATOM 2144 N N . GLY A 1 281 ? -16.072 -13.146 17.778 1.00 94.31 281 GLY A N 1
ATOM 2145 C CA . GLY A 1 281 ? -15.630 -13.684 19.068 1.00 94.31 281 GLY A CA 1
ATOM 2146 C C . GLY A 1 281 ? -14.623 -12.803 19.816 1.00 94.31 281 GLY A C 1
ATOM 2147 O O . GLY A 1 281 ? -14.247 -13.153 20.930 1.00 94.31 281 GLY A O 1
ATOM 2148 N N . LYS A 1 282 ? -14.205 -11.667 19.242 1.00 95.75 282 LYS A N 1
ATOM 2149 C CA . LYS A 1 282 ? -13.330 -10.687 19.898 1.00 95.75 282 LYS A CA 1
ATOM 2150 C C . LYS A 1 282 ? -14.162 -9.594 20.565 1.00 95.75 282 LYS A C 1
ATOM 2152 O O . LYS A 1 282 ? -15.268 -9.285 20.124 1.00 95.75 282 LYS A O 1
ATOM 2157 N N . ARG A 1 283 ? -13.612 -8.971 21.605 1.00 96.31 283 ARG A N 1
ATOM 2158 C CA . ARG A 1 283 ? -14.202 -7.801 22.263 1.00 96.31 283 ARG A CA 1
ATOM 2159 C C . ARG A 1 283 ? -13.764 -6.542 21.519 1.00 96.31 283 ARG A C 1
ATOM 2161 O O . ARG A 1 283 ? -12.601 -6.144 21.600 1.00 96.31 283 ARG A O 1
ATOM 2168 N N . VAL A 1 284 ? -14.692 -5.917 20.799 1.00 98.06 284 VAL A N 1
ATOM 2169 C CA . VAL A 1 284 ? -14.402 -4.758 19.945 1.00 98.06 284 VAL A CA 1
ATOM 2170 C C . VAL A 1 284 ? -15.023 -3.486 20.516 1.00 98.06 284 VAL A C 1
ATOM 2172 O O . VAL A 1 284 ? -16.213 -3.455 20.827 1.00 98.06 284 VAL A O 1
ATOM 2175 N N . ILE A 1 285 ? -14.229 -2.417 20.607 1.00 98.44 285 ILE A N 1
ATOM 2176 C CA . ILE A 1 285 ? -14.699 -1.088 21.017 1.00 98.44 285 ILE A CA 1
ATOM 2177 C C . ILE A 1 285 ? -14.464 -0.094 19.882 1.00 98.44 285 ILE A C 1
ATOM 2179 O O . ILE A 1 285 ? -13.338 0.099 19.420 1.00 98.44 285 ILE A O 1
ATOM 2183 N N . CYS A 1 286 ? -15.534 0.554 19.433 1.00 98.44 286 CYS A N 1
ATOM 2184 C CA . CYS A 1 286 ? -15.492 1.552 18.371 1.00 98.44 286 CYS A CA 1
ATOM 2185 C C . CYS A 1 286 ? -15.387 2.974 18.946 1.00 98.44 286 CYS A C 1
ATOM 2187 O O . CYS A 1 286 ? -16.110 3.347 19.873 1.00 98.44 286 CYS A O 1
ATOM 2189 N N . THR A 1 287 ? -14.512 3.797 18.377 1.00 98.25 287 THR A N 1
ATOM 2190 C CA . THR A 1 287 ? -14.281 5.192 18.780 1.00 98.25 287 THR A CA 1
ATOM 2191 C C . THR A 1 287 ? -14.001 6.086 17.560 1.00 98.25 287 THR A C 1
ATOM 2193 O O . THR A 1 287 ? -14.098 5.638 16.414 1.00 98.25 287 THR A O 1
ATOM 2196 N N . GLY A 1 288 ? -13.735 7.370 17.795 1.00 96.44 288 GLY A N 1
ATOM 2197 C CA . GLY A 1 288 ? -13.613 8.394 16.753 1.00 96.44 288 GLY A CA 1
ATOM 2198 C C . GLY A 1 288 ? -14.946 9.053 16.380 1.00 96.44 288 GLY A C 1
ATOM 2199 O O . GLY A 1 288 ? -16.007 8.741 16.934 1.00 96.44 288 GLY A O 1
ATOM 2200 N N . GLU A 1 289 ? -14.892 10.000 15.443 1.00 96.19 289 GLU A N 1
ATOM 2201 C CA . GLU A 1 289 ? -16.047 10.810 15.012 1.00 96.19 289 GLU A CA 1
ATOM 2202 C C . GLU A 1 289 ? -17.178 9.968 14.411 1.00 96.19 289 GLU A C 1
ATOM 2204 O O . GLU A 1 289 ? -18.351 10.321 14.528 1.00 96.19 289 GLU A O 1
ATOM 2209 N N . ARG A 1 290 ? -16.832 8.839 13.785 1.00 96.62 290 ARG A N 1
ATOM 2210 C CA . ARG A 1 290 ? -17.761 7.929 13.101 1.00 96.62 290 ARG A CA 1
ATOM 2211 C C . ARG A 1 290 ? -17.864 6.581 13.805 1.00 96.62 290 ARG A C 1
ATOM 2213 O O . ARG A 1 290 ? -18.184 5.572 13.182 1.00 96.62 290 ARG A O 1
ATOM 2220 N N . ARG A 1 291 ? -17.646 6.568 15.127 1.00 97.50 291 ARG A N 1
ATOM 2221 C CA . ARG A 1 291 ? -17.766 5.369 15.976 1.00 97.50 291 ARG A CA 1
ATOM 2222 C C . ARG A 1 291 ? -19.095 4.631 15.815 1.00 97.50 291 ARG A C 1
ATOM 2224 O O . ARG A 1 291 ? -19.116 3.409 15.876 1.00 97.50 291 ARG A O 1
ATOM 2231 N N . LEU A 1 292 ? -20.193 5.366 15.615 1.00 97.81 292 LEU A N 1
ATOM 2232 C CA . LEU A 1 292 ? -21.525 4.780 15.450 1.00 97.81 292 LEU A CA 1
ATOM 2233 C C . LEU A 1 292 ? -21.678 4.104 14.082 1.00 97.81 292 LEU A C 1
ATOM 2235 O O . LEU A 1 292 ? -22.240 3.017 14.022 1.00 97.81 292 LEU A O 1
ATOM 2239 N N . ASP A 1 293 ? -21.130 4.692 13.015 1.00 96.88 293 ASP A N 1
ATOM 2240 C CA . ASP A 1 293 ? -21.163 4.116 11.664 1.00 96.88 293 ASP A CA 1
ATOM 2241 C C . ASP A 1 293 ? -20.444 2.763 11.630 1.00 96.88 293 ASP A C 1
ATOM 2243 O O . ASP A 1 293 ? -20.990 1.771 11.143 1.00 96.88 293 ASP A O 1
ATOM 2247 N N . VAL A 1 294 ? -19.226 2.706 12.183 1.00 96.75 294 VAL A N 1
ATOM 2248 C CA . VAL A 1 294 ? -18.442 1.465 12.229 1.00 96.75 294 VAL A CA 1
ATOM 2249 C C . VAL A 1 294 ? -19.080 0.441 13.172 1.00 96.75 294 VAL A C 1
ATOM 2251 O O . VAL A 1 294 ? -19.209 -0.720 12.793 1.00 96.75 294 VAL A O 1
ATOM 2254 N N . ALA A 1 295 ? -19.586 0.855 14.341 1.00 97.81 295 ALA A N 1
ATOM 2255 C CA . ALA A 1 295 ? -20.295 -0.047 15.249 1.00 97.81 295 ALA A CA 1
ATOM 2256 C C . ALA A 1 295 ? -21.546 -0.655 14.594 1.00 97.81 295 ALA A C 1
ATOM 2258 O O . ALA A 1 295 ? -21.764 -1.864 14.677 1.00 97.81 295 ALA A O 1
ATOM 2259 N N . TYR A 1 296 ? -22.335 0.156 13.884 1.00 97.31 296 TYR A N 1
ATOM 2260 C CA . TYR A 1 296 ? -23.491 -0.322 13.129 1.00 97.31 296 TYR A CA 1
ATOM 2261 C C . TYR A 1 296 ? -23.080 -1.295 12.018 1.00 97.31 296 TYR A C 1
ATOM 2263 O O . TYR A 1 296 ? -23.671 -2.362 11.870 1.00 97.31 296 TYR A O 1
ATOM 2271 N N . ARG A 1 297 ? -22.021 -0.986 11.261 1.00 96.75 297 ARG A N 1
ATOM 2272 C CA . ARG A 1 297 ? -21.507 -1.899 10.232 1.00 96.75 297 ARG A CA 1
ATOM 2273 C C . ARG A 1 297 ? -21.104 -3.256 10.821 1.00 96.75 297 ARG A C 1
ATOM 2275 O O . ARG A 1 297 ? -21.409 -4.284 10.213 1.00 96.75 297 ARG A O 1
ATOM 2282 N N . LEU A 1 298 ? -20.428 -3.277 11.969 1.00 97.44 298 LEU A N 1
ATOM 2283 C CA . LEU A 1 298 ? -20.024 -4.515 12.642 1.00 97.44 298 LEU A CA 1
ATOM 2284 C C . LEU A 1 298 ? -21.234 -5.301 13.171 1.00 97.44 298 LEU A C 1
ATOM 2286 O O . LEU A 1 298 ? -21.270 -6.526 13.018 1.00 97.44 298 LEU A O 1
ATOM 2290 N N . SER A 1 299 ? -22.245 -4.618 13.716 1.00 95.69 299 SER A N 1
ATOM 2291 C CA . SER A 1 299 ? -23.443 -5.275 14.253 1.00 95.69 299 SER A CA 1
ATOM 2292 C C . SER A 1 299 ? -24.252 -5.993 13.169 1.00 95.69 299 SER A C 1
ATOM 2294 O O . SER A 1 299 ? -24.695 -7.119 13.393 1.00 95.69 299 SER A O 1
ATOM 2296 N N . VAL A 1 300 ? -24.344 -5.432 11.954 1.00 96.19 300 VAL A N 1
ATOM 2297 C CA . VAL A 1 300 ? -24.966 -6.108 10.794 1.00 96.19 300 VAL A CA 1
ATOM 2298 C C . VAL A 1 300 ? -24.262 -7.427 10.445 1.00 96.19 300 VAL A C 1
ATOM 2300 O O . VAL A 1 300 ? -24.889 -8.353 9.935 1.00 96.19 300 VAL A O 1
ATOM 2303 N N . GLN A 1 301 ? -22.970 -7.558 10.755 1.00 95.31 301 GLN A N 1
ATOM 2304 C CA . GLN A 1 301 ? -22.191 -8.778 10.523 1.00 95.31 301 GLN A CA 1
ATOM 2305 C C . GLN A 1 301 ? -22.215 -9.767 11.705 1.00 95.31 301 GLN A C 1
ATOM 2307 O O . GLN A 1 301 ? -21.559 -10.819 11.650 1.00 95.31 301 GLN A O 1
ATOM 2312 N N . GLY A 1 302 ? -22.979 -9.451 12.754 1.00 94.81 302 GLY A N 1
ATOM 2313 C CA . GLY A 1 302 ? -23.101 -10.257 13.967 1.00 94.81 302 GLY A CA 1
ATOM 2314 C C . GLY A 1 302 ? -21.877 -10.174 14.879 1.00 94.81 302 GLY A C 1
ATOM 2315 O O . GLY A 1 302 ? -21.579 -11.142 15.573 1.00 94.81 302 GLY A O 1
ATOM 2316 N N . ILE A 1 303 ? -21.130 -9.067 14.839 1.00 96.62 303 ILE A N 1
ATOM 2317 C CA . ILE A 1 303 ? -19.996 -8.825 15.739 1.00 96.62 303 ILE A CA 1
ATOM 2318 C C . ILE A 1 303 ? -20.493 -7.983 16.912 1.00 96.62 303 ILE A C 1
ATOM 2320 O O . ILE A 1 303 ? -21.098 -6.929 16.712 1.00 96.62 303 ILE A O 1
ATOM 2324 N N . GLU A 1 304 ? -20.240 -8.457 18.130 1.00 92.75 304 GLU A N 1
ATOM 2325 C CA . GLU A 1 304 ? -20.557 -7.716 19.347 1.00 92.75 304 GLU A CA 1
ATOM 2326 C C . GLU A 1 304 ? -19.594 -6.535 19.504 1.00 92.75 304 GLU A C 1
ATOM 2328 O O . GLU A 1 304 ? -18.373 -6.689 19.422 1.00 92.75 304 GLU A O 1
ATOM 2333 N N . VAL A 1 305 ? -20.153 -5.342 19.701 1.00 96.56 305 VAL A N 1
ATOM 2334 C CA . VAL A 1 305 ? -19.392 -4.093 19.773 1.00 96.56 305 VAL A CA 1
ATOM 2335 C C . VAL A 1 305 ? -19.918 -3.203 20.888 1.00 96.56 305 VAL A C 1
ATOM 2337 O O . VAL A 1 305 ? -21.128 -3.097 21.092 1.00 96.56 305 VAL A O 1
ATOM 2340 N N . SER A 1 306 ? -19.013 -2.496 21.558 1.00 97.44 306 SER A N 1
ATOM 2341 C CA . SER A 1 306 ? -19.355 -1.308 22.343 1.00 97.44 306 SER A CA 1
ATOM 2342 C C . SER A 1 306 ? -18.764 -0.052 21.700 1.00 97.44 306 SER A C 1
ATOM 2344 O O . SER A 1 306 ? -18.002 -0.115 20.730 1.00 97.44 306 SER A O 1
ATOM 2346 N N . VAL A 1 307 ? -19.153 1.116 22.209 1.00 98.31 307 VAL A N 1
ATOM 2347 C CA . VAL A 1 307 ? -18.674 2.411 21.720 1.00 98.31 307 VAL A CA 1
ATOM 2348 C C . VAL A 1 307 ? -18.103 3.229 22.867 1.00 98.31 307 VAL A C 1
ATOM 2350 O O . VAL A 1 307 ? -18.685 3.272 23.947 1.00 98.31 307 VAL A O 1
ATOM 2353 N N . ALA A 1 308 ? -17.005 3.930 22.606 1.00 97.62 308 ALA A N 1
ATOM 2354 C CA . ALA A 1 308 ? -16.368 4.836 23.555 1.00 97.62 308 ALA A CA 1
ATOM 2355 C C . ALA A 1 308 ? -16.233 6.240 22.956 1.00 97.62 308 ALA A C 1
ATOM 2357 O O . ALA A 1 308 ? -16.125 6.412 21.739 1.00 97.62 308 ALA A O 1
ATOM 2358 N N . SER A 1 309 ? -16.222 7.268 23.807 1.00 95.56 309 SER A N 1
ATOM 2359 C CA . SER A 1 309 ? -16.142 8.664 23.353 1.00 95.56 309 SER A CA 1
ATOM 2360 C C . SER A 1 309 ? -14.746 9.070 22.877 1.00 95.56 309 SER A C 1
ATOM 2362 O O . SER A 1 309 ? -14.624 9.983 22.064 1.00 95.56 309 SER A O 1
ATOM 2364 N N . SER A 1 310 ? -13.708 8.379 23.354 1.00 95.50 310 SER A N 1
ATOM 2365 C CA . SER A 1 310 ? -12.308 8.625 23.008 1.00 95.50 310 SER A CA 1
ATOM 2366 C C . SER A 1 310 ? -11.510 7.323 22.948 1.00 95.50 310 SER A C 1
ATOM 2368 O O . SER A 1 310 ? -11.946 6.289 23.462 1.00 95.50 310 SER A O 1
ATOM 2370 N N . PHE A 1 311 ? -10.325 7.383 22.335 1.00 96.38 311 PHE A N 1
ATOM 2371 C CA . PHE A 1 311 ? -9.398 6.253 22.283 1.00 96.38 311 PHE A CA 1
ATOM 2372 C C . PHE A 1 311 ? -8.929 5.839 23.682 1.00 96.38 311 PHE A C 1
ATOM 2374 O O . PHE A 1 311 ? -8.972 4.663 24.023 1.00 96.38 311 PHE A O 1
ATOM 2381 N N . ALA A 1 312 ? -8.570 6.808 24.532 1.00 95.12 312 ALA A N 1
ATOM 2382 C CA . ALA A 1 312 ? -8.168 6.537 25.909 1.00 95.12 312 ALA A CA 1
ATOM 2383 C C . ALA A 1 312 ? -9.280 5.839 26.708 1.00 95.12 312 ALA A C 1
ATOM 2385 O O . ALA A 1 312 ? -9.003 4.850 27.383 1.00 95.12 312 ALA A O 1
ATOM 2386 N N . GLN A 1 313 ? -10.535 6.289 26.572 1.00 95.69 313 GLN A N 1
ATOM 2387 C CA . GLN A 1 313 ? -11.670 5.628 27.219 1.00 95.69 313 GLN A CA 1
ATOM 2388 C C . GLN A 1 313 ? -11.823 4.175 26.740 1.00 95.69 313 GLN A C 1
ATOM 2390 O O . GLN A 1 313 ? -11.939 3.276 27.572 1.00 95.69 313 GLN A O 1
ATOM 2395 N N . ALA A 1 314 ? -11.766 3.934 25.425 1.00 96.75 314 ALA A N 1
ATOM 2396 C CA . ALA A 1 314 ? -11.855 2.582 24.869 1.00 96.75 314 ALA A CA 1
ATOM 2397 C C . ALA A 1 314 ? -10.799 1.650 25.487 1.00 96.75 314 ALA A C 1
ATOM 2399 O O . ALA A 1 314 ? -11.105 0.542 25.917 1.00 96.75 314 ALA A O 1
ATOM 2400 N N . VAL A 1 315 ? -9.558 2.127 25.605 1.00 96.50 315 VAL A N 1
ATOM 2401 C CA . VAL A 1 315 ? -8.451 1.344 26.170 1.00 96.50 315 VAL A CA 1
ATOM 2402 C C . VAL A 1 315 ? -8.635 1.069 27.669 1.00 96.50 315 VAL A C 1
ATOM 2404 O O . VAL A 1 315 ? -8.306 -0.027 28.139 1.00 96.50 315 VAL A O 1
ATOM 2407 N N . THR A 1 316 ? -9.196 2.016 28.429 1.00 95.38 316 THR A N 1
ATOM 2408 C CA . THR A 1 316 ? -9.482 1.825 29.865 1.00 95.38 316 THR A CA 1
ATOM 2409 C C . THR A 1 316 ? -10.620 0.843 30.146 1.00 95.38 316 THR A C 1
ATOM 2411 O O . THR A 1 316 ? -10.633 0.238 31.212 1.00 95.38 316 THR A O 1
ATOM 2414 N N . GLU A 1 317 ? -11.550 0.638 29.207 1.00 95.00 317 GLU A N 1
ATOM 2415 C CA . GLU A 1 317 ? -12.659 -0.320 29.370 1.00 95.00 317 GLU A CA 1
ATOM 2416 C C . GLU A 1 317 ? -12.215 -1.786 29.264 1.00 95.00 317 GLU A C 1
ATOM 2418 O O . GLU A 1 317 ? -12.902 -2.700 29.741 1.00 95.00 317 GLU A O 1
ATOM 2423 N N . PHE A 1 318 ? -11.066 -2.033 28.641 1.00 94.56 318 PHE A N 1
ATOM 2424 C CA . PHE A 1 318 ? -10.442 -3.347 28.646 1.00 94.56 318 PHE A CA 1
ATOM 2425 C C . PHE A 1 318 ? -9.846 -3.644 30.024 1.00 94.56 318 PHE A C 1
ATOM 2427 O O . PHE A 1 318 ? -9.240 -2.782 30.652 1.00 94.56 318 PHE A O 1
ATOM 2434 N N . SER A 1 319 ? -9.992 -4.869 30.514 1.00 85.25 319 SER A N 1
ATOM 2435 C CA . SER A 1 319 ? -9.471 -5.267 31.831 1.00 85.25 319 SER A CA 1
ATOM 2436 C C . SER A 1 319 ? -8.078 -5.892 31.757 1.00 85.25 319 SER A C 1
ATOM 2438 O O . SER A 1 319 ? -7.384 -5.949 32.766 1.00 85.25 319 SER A O 1
ATOM 2440 N N . SER A 1 320 ? -7.662 -6.351 30.577 1.00 87.75 320 SER A N 1
ATOM 2441 C CA . SER A 1 320 ? -6.399 -7.062 30.359 1.00 87.75 320 SER A CA 1
ATOM 2442 C C . SER A 1 320 ? -5.724 -6.627 29.057 1.00 87.75 320 SER A C 1
ATOM 2444 O O . SER A 1 320 ? -6.314 -5.914 28.246 1.00 87.75 320 SER A O 1
ATOM 2446 N N . GLU A 1 321 ? -4.488 -7.068 28.859 1.00 88.75 321 GLU A N 1
ATOM 2447 C CA . GLU A 1 321 ? -3.731 -7.013 27.602 1.00 88.75 321 GLU A CA 1
ATOM 2448 C C . GLU A 1 321 ? -3.629 -8.437 27.005 1.00 88.75 321 GLU A C 1
ATOM 2450 O O . GLU A 1 321 ? -3.873 -9.404 27.736 1.00 88.75 321 GLU A O 1
ATOM 2455 N N . PRO A 1 322 ? -3.304 -8.612 25.707 1.00 94.88 322 PRO A N 1
ATOM 2456 C CA . PRO A 1 322 ? -2.981 -7.584 24.713 1.00 94.88 322 PRO A CA 1
ATOM 2457 C C . PRO A 1 322 ? -4.220 -6.875 24.147 1.00 94.88 322 PRO A C 1
ATOM 2459 O O . PRO A 1 322 ? -5.315 -7.440 24.100 1.00 94.88 322 PRO A O 1
ATOM 2462 N N . ILE A 1 323 ? -4.020 -5.633 23.698 1.00 96.31 323 ILE A N 1
ATOM 2463 C CA . ILE A 1 323 ? -4.998 -4.815 22.969 1.00 96.31 323 ILE A CA 1
ATOM 2464 C C . ILE A 1 323 ? -4.347 -4.414 21.646 1.00 96.31 323 ILE A C 1
ATOM 2466 O O . ILE A 1 323 ? -3.198 -3.985 21.648 1.00 96.31 323 ILE A O 1
ATOM 2470 N N . GLN A 1 324 ? -5.064 -4.520 20.532 1.00 97.19 324 GLN A N 1
ATOM 2471 C CA . GLN A 1 324 ? -4.626 -3.965 19.247 1.00 97.19 324 GLN A CA 1
ATOM 2472 C C . GLN A 1 324 ? -5.612 -2.909 18.763 1.00 97.19 324 GLN A C 1
ATOM 2474 O O . GLN A 1 324 ? -6.799 -2.953 19.093 1.00 97.19 324 GLN A O 1
ATOM 2479 N N . ALA A 1 325 ? -5.137 -1.963 17.962 1.00 97.56 325 ALA A N 1
ATOM 2480 C CA . ALA A 1 325 ? -5.995 -0.956 17.363 1.00 97.56 325 ALA A CA 1
ATOM 2481 C C . ALA A 1 325 ? -5.804 -0.847 15.852 1.00 97.56 325 ALA A C 1
ATOM 2483 O O . ALA A 1 325 ? -4.703 -1.012 15.332 1.00 97.56 325 ALA A O 1
ATOM 2484 N N . ILE A 1 326 ? -6.888 -0.510 15.157 1.00 97.19 326 ILE A N 1
ATOM 2485 C CA . ILE A 1 326 ? -6.867 -0.090 13.756 1.00 97.19 326 ILE A CA 1
ATOM 2486 C C . ILE A 1 326 ? -7.523 1.281 13.687 1.00 97.19 326 ILE A C 1
ATOM 2488 O O . ILE A 1 326 ? -8.635 1.479 14.190 1.00 97.19 326 ILE A O 1
ATOM 2492 N N . VAL A 1 327 ? -6.830 2.242 13.085 1.00 96.12 327 VAL A N 1
ATOM 2493 C CA . VAL A 1 327 ? -7.265 3.636 13.088 1.00 96.12 327 VAL A CA 1
ATOM 2494 C C . VAL A 1 327 ? -7.203 4.263 11.696 1.00 96.12 327 VAL A C 1
ATOM 2496 O O . VAL A 1 327 ? -6.282 4.022 10.914 1.00 96.12 327 VAL A O 1
ATOM 2499 N N . SER A 1 328 ? -8.205 5.093 11.404 1.00 93.81 328 SER A N 1
ATOM 2500 C CA . SER A 1 328 ? -8.233 5.980 10.232 1.00 93.81 328 SER A CA 1
ATOM 2501 C C . SER A 1 328 ? -7.117 7.030 10.277 1.00 93.81 328 SER A C 1
ATOM 2503 O O . SER A 1 328 ? -6.509 7.260 11.325 1.00 93.81 328 SER A O 1
ATOM 2505 N N . TYR A 1 329 ? -6.844 7.699 9.153 1.00 89.50 329 TYR A N 1
ATOM 2506 C CA . TYR A 1 329 ? -5.692 8.595 9.048 1.00 89.50 329 TYR A CA 1
ATOM 2507 C C . TYR A 1 329 ? -5.744 9.766 10.022 1.00 89.50 329 TYR A C 1
ATOM 2509 O O . TYR A 1 329 ? -4.783 9.965 10.763 1.00 89.50 329 TYR A O 1
ATOM 2517 N N . THR A 1 330 ? -6.832 10.534 10.074 1.00 90.94 330 THR A N 1
ATOM 2518 C CA . THR A 1 330 ? -6.870 11.661 11.018 1.00 90.94 330 THR A CA 1
ATOM 2519 C C . THR A 1 330 ? -7.025 11.222 12.466 1.00 90.94 330 THR A C 1
ATOM 2521 O O . THR A 1 330 ? -6.505 11.906 13.338 1.00 90.94 330 THR A O 1
ATOM 2524 N N . ALA A 1 331 ? -7.629 10.059 12.736 1.00 93.44 331 ALA A N 1
ATOM 2525 C CA . ALA A 1 331 ? -7.618 9.484 14.081 1.00 93.44 331 ALA A CA 1
ATOM 2526 C C . ALA A 1 331 ? -6.189 9.134 14.527 1.00 93.44 331 ALA A C 1
ATOM 2528 O O . ALA A 1 331 ? -5.820 9.391 15.667 1.00 93.44 331 ALA A O 1
ATOM 2529 N N . TYR A 1 332 ? -5.361 8.609 13.621 1.00 93.50 332 TYR A N 1
ATOM 2530 C CA . TYR A 1 332 ? -3.939 8.375 13.875 1.00 93.50 332 TYR A CA 1
ATOM 2531 C C . TYR A 1 332 ? -3.177 9.682 14.136 1.00 93.50 332 TYR A C 1
ATOM 2533 O O . TYR A 1 332 ? -2.368 9.753 15.056 1.00 93.50 332 TYR A O 1
ATOM 2541 N N . GLN A 1 333 ? -3.450 10.734 13.353 1.00 90.88 333 GLN A N 1
ATOM 2542 C CA . GLN A 1 333 ? -2.845 12.054 13.570 1.00 90.88 333 GLN A CA 1
ATOM 2543 C C . GLN A 1 333 ? -3.241 12.653 14.926 1.00 90.88 333 GLN A C 1
ATOM 2545 O O . GLN A 1 333 ? -2.391 13.233 15.597 1.00 90.88 333 GLN A O 1
ATOM 2550 N N . ASP A 1 334 ? -4.492 12.474 15.360 1.00 92.19 334 ASP A N 1
ATOM 2551 C CA . ASP A 1 334 ? -4.944 12.914 16.686 1.00 92.19 334 ASP A CA 1
ATOM 2552 C C . ASP A 1 334 ? -4.175 12.193 17.809 1.00 92.19 334 ASP A C 1
ATOM 2554 O O . ASP A 1 334 ? -3.814 12.811 18.815 1.00 92.19 334 ASP A O 1
ATOM 2558 N N . LEU A 1 335 ? -3.882 10.897 17.634 1.00 93.44 335 LEU A N 1
ATOM 2559 C CA . LEU A 1 335 ? -3.081 10.118 18.584 1.00 93.44 335 LEU A CA 1
ATOM 2560 C C . LEU A 1 335 ? -1.621 10.582 18.622 1.00 93.44 335 LEU A C 1
ATOM 2562 O O . LEU A 1 335 ? -1.094 10.802 19.711 1.00 93.44 335 LEU A O 1
ATOM 2566 N N . LEU A 1 336 ? -0.996 10.809 17.461 1.00 91.50 336 LEU A N 1
ATOM 2567 C CA . LEU A 1 336 ? 0.355 11.382 17.380 1.00 91.50 336 LEU A CA 1
ATOM 2568 C C . LEU A 1 336 ? 0.429 12.760 18.043 1.00 91.50 336 LEU A C 1
ATOM 2570 O O . LEU A 1 336 ? 1.340 13.027 18.822 1.00 91.50 336 LEU A O 1
ATOM 2574 N N . ALA A 1 337 ? -0.537 13.636 17.762 1.00 88.94 337 ALA A N 1
ATOM 2575 C CA . ALA A 1 337 ? -0.597 14.957 18.376 1.00 88.94 337 ALA A CA 1
ATOM 2576 C C . ALA A 1 337 ? -0.713 14.853 19.904 1.00 88.94 337 ALA A C 1
ATOM 2578 O O . ALA A 1 337 ? -0.006 15.556 20.622 1.00 88.94 337 ALA A O 1
ATOM 2579 N N . THR A 1 338 ? -1.544 13.932 20.399 1.00 89.25 338 THR A N 1
ATOM 2580 C CA . THR A 1 338 ? -1.708 13.682 21.839 1.00 89.25 338 THR A CA 1
ATOM 2581 C C . THR A 1 338 ? -0.413 13.185 22.486 1.00 89.25 338 THR A C 1
ATOM 2583 O O . THR A 1 338 ? -0.033 13.694 23.537 1.00 89.25 338 THR A O 1
ATOM 2586 N N . GLU A 1 339 ? 0.290 12.238 21.859 1.00 88.06 339 GLU A N 1
ATOM 2587 C CA . GLU A 1 339 ? 1.583 11.717 22.331 1.00 88.06 339 GLU A CA 1
ATOM 2588 C C . GLU A 1 339 ? 2.658 12.813 22.399 1.00 88.06 339 GLU A C 1
ATOM 2590 O O . GLU A 1 339 ? 3.428 12.878 23.356 1.00 88.06 339 GLU A O 1
ATOM 2595 N N . LEU A 1 340 ? 2.651 13.733 21.432 1.00 87.62 340 LEU A N 1
ATOM 2596 C CA . LEU A 1 340 ? 3.537 14.899 21.397 1.00 87.62 340 LEU A CA 1
ATOM 2597 C C . LEU A 1 340 ? 3.104 16.036 22.345 1.00 87.62 340 LEU A C 1
ATOM 2599 O O . LEU A 1 340 ? 3.759 17.077 22.387 1.00 87.62 340 LEU A O 1
ATOM 2603 N N . GLY A 1 341 ? 1.999 15.884 23.084 1.00 86.31 341 GLY A N 1
ATOM 2604 C CA . GLY A 1 341 ? 1.451 16.929 23.957 1.00 86.31 341 GLY A CA 1
ATOM 2605 C C . GLY A 1 341 ? 0.844 18.122 23.205 1.00 86.31 341 GLY A C 1
ATOM 2606 O O . GLY A 1 341 ? 0.606 19.177 23.795 1.00 86.31 341 GLY A O 1
ATOM 2607 N N . ILE A 1 342 ? 0.580 17.975 21.905 1.00 82.81 342 ILE A N 1
ATOM 2608 C CA . ILE A 1 342 ? -0.029 18.996 21.053 1.00 82.81 342 ILE A CA 1
ATOM 2609 C C . ILE A 1 342 ? -1.548 18.895 21.203 1.00 82.81 342 ILE A C 1
ATOM 2611 O O . ILE A 1 342 ? -2.220 18.123 20.521 1.00 82.81 342 ILE A O 1
ATOM 2615 N N . THR A 1 343 ? -2.124 19.690 22.100 1.00 66.06 343 THR A N 1
ATOM 2616 C CA . THR A 1 343 ? -3.583 19.810 22.205 1.00 66.06 343 THR A CA 1
ATOM 2617 C C . THR A 1 343 ? -4.115 20.758 21.137 1.00 66.06 343 THR A C 1
ATOM 2619 O O . THR A 1 343 ? -3.589 21.863 20.985 1.00 66.06 343 THR A O 1
ATOM 2622 N N . ALA A 1 344 ? -5.188 20.370 20.440 1.00 56.00 344 ALA A N 1
ATOM 2623 C CA . ALA A 1 344 ? -5.905 21.267 19.540 1.00 56.00 344 ALA A CA 1
ATOM 2624 C C . ALA A 1 344 ? -6.260 22.568 20.279 1.00 56.00 344 ALA A C 1
ATOM 2626 O O . ALA A 1 344 ? -6.942 22.548 21.308 1.00 56.00 344 ALA A O 1
ATOM 2627 N N . GLY A 1 345 ? -5.786 23.707 19.766 1.00 44.88 345 GLY A N 1
ATOM 2628 C CA . GLY A 1 345 ? -6.253 25.006 20.235 1.00 44.88 345 GLY A CA 1
ATOM 2629 C C . GLY A 1 345 ? -7.775 25.051 20.111 1.00 44.88 345 GLY A C 1
ATOM 2630 O O . GLY A 1 345 ? -8.325 24.556 19.127 1.00 44.88 345 GLY A O 1
ATOM 2631 N N . LYS A 1 346 ? -8.462 25.612 21.111 1.00 37.31 346 LYS A N 1
ATOM 2632 C CA . LYS A 1 346 ? -9.908 25.871 21.060 1.00 37.31 346 LYS A CA 1
ATOM 2633 C C . LYS A 1 346 ? -10.196 26.842 19.905 1.00 37.31 346 LYS A C 1
ATOM 2635 O O . LYS A 1 346 ? -10.260 28.048 20.114 1.00 37.31 346 LYS A O 1
ATOM 2640 N N . GLY A 1 347 ? -10.304 26.327 18.684 1.00 36.28 347 GLY A N 1
ATOM 2641 C CA . GLY A 1 347 ? -10.741 27.077 17.516 1.00 36.28 347 GLY A CA 1
ATOM 2642 C C . GLY A 1 347 ? -12.195 27.458 17.732 1.00 36.28 347 GLY A C 1
ATOM 2643 O O . GLY A 1 347 ? -13.060 26.586 17.777 1.00 36.28 347 GLY A O 1
ATOM 2644 N N . GLY A 1 348 ? -12.432 28.747 17.973 1.00 30.44 348 GLY A N 1
ATOM 2645 C CA . GLY A 1 348 ? -13.755 29.293 18.225 1.00 30.44 348 GLY A CA 1
ATOM 2646 C C . GLY A 1 348 ? -14.703 29.000 17.069 1.00 30.44 348 GLY A C 1
ATOM 2647 O O . GLY A 1 348 ? -14.330 29.119 15.905 1.00 30.44 348 GLY A O 1
ATOM 2648 N N . ALA A 1 349 ? -15.934 28.635 17.414 1.00 33.25 349 ALA A N 1
ATOM 2649 C CA . ALA A 1 349 ? -17.049 28.737 16.494 1.00 33.25 349 ALA A CA 1
ATOM 2650 C C . ALA A 1 349 ? -17.179 30.204 16.052 1.00 33.25 349 ALA A C 1
ATOM 2652 O O . ALA A 1 349 ? -17.443 31.076 16.885 1.00 33.25 349 ALA A O 1
ATOM 2653 N N . GLN A 1 350 ? -16.974 30.455 14.762 1.00 29.95 350 GLN A N 1
ATOM 2654 C CA . GLN A 1 350 ? -17.585 31.560 14.030 1.00 29.95 350 GLN A CA 1
ATOM 2655 C C . GLN A 1 350 ? -18.146 31.015 12.727 1.00 29.95 350 GLN A C 1
ATOM 2657 O O . GLN A 1 350 ? -17.421 30.238 12.061 1.00 29.95 350 GLN A O 1
#

Sequence (350 aa):
MSSGRDIVLVSGTNGKTTSTRNLANILRDFAGEGVSTSESGANMPAGIAALLAQLPRNRFAVVECDEMYLPDMYQKLSPKVIVLLNLSRDQLHRTGEVRKVSNLWHQAFTNDDVTFVVDRDDPFLEHAVSQAGHVIRVSFSGRRHPDAATCPNCAAILDWSTGDYTCACGLGAKLPDVRSDKRLDGPQRNTVLVIEAARLMGAEILADEATELISQAPDRIHSFSAGGKVVPTHLAKNPESWRQALGDVLADQVVLSVNARGIDGRDTSWLWDIDYAKLRGKRVICTGERRLDVAYRLSVQGIEVSVASSFAQAVTEFSSEPIQAIVSYTAYQDLLATELGITAGKGGAQ

Radius of gyration: 21.1 Å; chains: 1; bounding box: 53×53×57 Å

Secondary structure (DSSP, 8-state):
--TT-EEEEEESSSSHHHHHHHHHHHHHHHHTS--B--TT---SHHHHHHHHHHSTT-SEEEEE--TTTHHHHHHHH--SEEEE-------TTTT--HHHHHHHHHHH---SSSEEEEETTSHHHHHHTTT-SEEEEEE-S----TT-SB-TTT-PBPB-TTSS-B-TTSTT-SPPSEE-SS---HHHHHHHHHHHHHHHTT----HHHHHHHHHT----EEEEEETTEEEEEEE--SHHHHHHHHHT---SEEEEE----TTT-S--GGGGGS--GGGTTSEEEEESTTHHHHHHHHHHTT--EEE-SSHHHHHHH--SS-EEEEE-HHHHHHHHHHHTT-PPP-----